Protein 6B4P (pdb70)

Secondary structure (DSSP, 8-state):
---EE-STTS-SEEEEEE--SSS--PPTT-EEEEEEEEEETTS-EEEEHHHHT--EEEETTSSSS-HHHHHHHHTPPTT-EEEEEE-GGGTTTT--BTTTB-TT--EEEEEEEEEE-/---EE-STTS-SEEEEEE-----PPTT-EEEEEEEEEETTS-EEEEHHHHT--EEEETTSSSS-HHHHHHHHTPPTT-EEEEEE-GGGTTTT--BTTTB-TT--EEEEEEEEEE-

Radius of gyration: 19.37 Å; Cα contacts (8 Å, |Δi|>4): 586; chains: 2; bounding box: 53×36×55 Å

CATH classification: 3.10.50.40

B-factor: mean 24.68, std 10.32, range [10.6, 72.77]

Solvent-accessible surface area: 10970 Å² total; per-residue (Å²): 98,130,90,64,68,43,12,112,73,112,112,0,44,10,70,48,86,74,80,21,96,38,112,92,91,9,85,149,52,7,28,0,22,0,26,3,29,0,24,40,94,97,53,54,120,37,18,5,0,105,101,102,44,126,53,31,84,5,53,3,48,69,45,36,10,18,160,0,2,20,72,0,0,38,35,0,76,61,22,3,63,0,59,0,48,0,10,22,85,24,20,35,24,112,61,9,3,14,41,33,6,69,44,94,16,45,0,13,9,60,0,59,0,62,53,54,212,113,112,81,69,62,44,11,110,67,106,106,0,44,8,70,63,89,71,105,107,105,52,83,0,71,112,48,8,40,0,21,0,29,2,34,0,22,38,93,94,52,53,119,36,20,6,0,93,99,103,62,116,61,33,83,5,44,1,38,143,25,22,7,17,129,0,2,8,76,0,0,70,27,0,18,37,36,7,67,0,75,0,49,0,17,23,89,30,20,35,23,112,61,8,4,13,42,34,6,70,43,96,15,44,0,13,8,52,1,55,0,65,62,74,117

Nearest PDB structures (foldseek):
  6b4p-assembly1_A  TM=1.009E+00  e=3.214E-24  Naegleria fowleri
  6b4p-assembly3_B  TM=1.006E+00  e=1.260E-22  Naegleria fowleri
  4w9p-assembly2_E  TM=9.654E-01  e=5.352E-15  Homo sapiens
  4r0x-assembly1_A  TM=9.594E-01  e=5.352E-15  Homo sapiens
  3o5f-assembly1_A  TM=9.565E-01  e=5.981E-15  Homo sapiens

Structure (mmCIF, N/CA/C/O backbone):
data_6B4P
#
_entry.id   6B4P
#
_cell.length_a   37.250
_cell.length_b   61.150
_cell.length_c   45.760
_cell.angle_alpha   90.000
_cell.angle_beta   90.280
_cell.angle_gamma   90.000
#
_symmetry.space_group_name_H-M   'P 1 21 1'
#
loop_
_entity.id
_entity.type
_entity.pdbx_description
1 polymer 'Peptidylprolyl Isomerase'
2 water water
#
loop_
_atom_site.group_PDB
_atom_site.id
_atom_site.type_symbol
_atom_site.label_atom_id
_atom_site.label_alt_id
_atom_site.label_comp_id
_atom_site.label_asym_id
_atom_site.label_entity_id
_atom_site.label_seq_id
_atom_site.pdbx_PDB_ins_code
_atom_site.Cartn_x
_atom_site.Cartn_y
_atom_site.Cartn_z
_atom_site.occupancy
_atom_site.B_iso_or_equiv
_atom_site.auth_seq_id
_atom_site.auth_comp_id
_atom_site.auth_asym_id
_atom_site.auth_atom_id
_atom_site.pdbx_PDB_model_num
ATOM 1 N N . THR A 1 11 ? -1.266 -3.114 4.592 1.00 52.43 3 THR A N 1
ATOM 2 C CA . THR A 1 11 ? -1.984 -1.971 5.144 1.00 49.27 3 THR A CA 1
ATOM 3 C C . THR A 1 11 ? -2.345 -0.960 4.054 1.00 49.14 3 THR A C 1
ATOM 4 O O . THR A 1 11 ? -1.947 -1.116 2.900 1.00 57.22 3 THR A O 1
ATOM 8 N N . ASP A 1 12 ? -3.120 0.061 4.418 1.00 35.20 4 ASP A N 1
ATOM 9 C CA . ASP A 1 12 ? -3.208 1.248 3.581 1.00 35.31 4 ASP A CA 1
ATOM 10 C C . ASP A 1 12 ? -1.922 2.066 3.695 1.00 29.22 4 ASP A C 1
ATOM 11 O O . ASP A 1 12 ? -1.064 1.809 4.545 1.00 29.94 4 ASP A O 1
ATOM 16 N N . TRP A 1 13 ? -1.796 3.075 2.832 1.00 26.02 5 TRP A N 1
ATOM 17 C CA . TRP A 1 13 ? -0.608 3.924 2.849 1.00 23.47 5 TRP A CA 1
ATOM 18 C C . TRP A 1 13 ? -0.488 4.676 4.172 1.00 28.35 5 TRP A C 1
ATOM 19 O O . TRP A 1 13 ? -1.466 5.237 4.678 1.00 31.00 5 TRP A O 1
ATOM 30 N N . ILE A 1 14 ? 0.714 4.666 4.732 1.00 24.32 6 ILE A N 1
ATOM 31 C CA . ILE A 1 14 ? 1.077 5.356 5.967 1.00 25.85 6 ILE A CA 1
ATOM 32 C C . ILE A 1 14 ? 2.026 6.489 5.592 1.00 25.48 6 ILE A C 1
ATOM 33 O O . ILE A 1 14 ? 3.117 6.220 5.079 1.00 22.84 6 ILE A O 1
ATOM 38 N N . PRO A 1 15 ? 1.667 7.752 5.820 1.00 26.72 7 PRO A N 1
ATOM 39 C CA . PRO A 1 15 ? 2.583 8.849 5.484 1.00 26.20 7 PRO A CA 1
ATOM 40 C C . PRO A 1 15 ? 3.786 8.886 6.415 1.00 27.26 7 PRO A C 1
ATOM 41 O O . PRO A 1 15 ? 3.671 8.650 7.621 1.00 29.72 7 PRO A O 1
ATOM 45 N N . ILE A 1 16 ? 4.947 9.193 5.841 1.00 24.84 8 ILE A N 1
ATOM 46 C CA . ILE A 1 16 ? 6.202 9.311 6.580 1.00 25.12 8 ILE A CA 1
ATOM 47 C C . ILE A 1 16 ? 6.666 10.759 6.647 1.00 24.95 8 ILE A C 1
ATOM 48 O O . ILE A 1 16 ? 7.013 11.264 7.716 1.00 28.96 8 ILE A O 1
ATOM 53 N N . SER A 1 17 ? 6.671 11.443 5.511 1.00 24.64 9 SER A N 1
ATOM 54 C CA . SER A 1 17 ? 7.087 12.834 5.444 1.00 27.21 9 SER A CA 1
ATOM 55 C C . SER A 1 17 ? 5.931 13.768 5.775 1.00 30.20 9 SER A C 1
ATOM 56 O O . SER A 1 17 ? 4.756 13.397 5.707 1.00 29.66 9 SER A O 1
ATOM 59 N N . GLN A 1 18 ? 6.285 15.011 6.113 1.00 35.90 10 GLN A N 1
ATOM 60 C CA . GLN A 1 18 ? 5.277 15.989 6.507 1.00 36.94 10 GLN A CA 1
ATOM 61 C C . GLN A 1 18 ? 4.285 16.254 5.381 1.00 38.90 10 GLN A C 1
ATOM 62 O O . GLN A 1 18 ? 3.081 16.396 5.627 1.00 37.41 10 GLN A O 1
ATOM 64 N N . ASP A 1 19 ? 4.762 16.315 4.138 1.00 33.74 11 ASP A N 1
ATOM 65 C CA . ASP A 1 19 ? 3.858 16.533 3.013 1.00 30.86 11 ASP A CA 1
ATOM 66 C C . ASP A 1 19 ? 3.098 15.274 2.616 1.00 32.21 11 ASP A C 1
ATOM 67 O O . ASP A 1 19 ? 2.317 15.320 1.660 1.00 32.28 11 ASP A O 1
ATOM 72 N N . GLN A 1 20 ? 3.330 14.160 3.313 1.00 28.27 12 GLN A N 1
ATOM 73 C CA . GLN A 1 20 ? 2.647 12.879 3.152 1.00 29.04 12 GLN A CA 1
ATOM 74 C C . GLN A 1 20 ? 2.959 12.188 1.830 1.00 30.38 12 GLN A C 1
ATOM 75 O O . GLN A 1 20 ? 2.375 11.135 1.540 1.00 31.95 12 GLN A O 1
ATOM 81 N N . ARG A 1 21 ? 3.886 12.724 1.036 1.00 22.64 13 ARG A N 1
ATOM 82 C CA A ARG A 1 21 ? 4.159 12.141 -0.273 0.68 18.42 13 ARG A CA 1
ATOM 83 C CA B ARG A 1 21 ? 4.166 12.147 -0.276 0.32 19.35 13 ARG A CA 1
ATOM 84 C C . ARG A 1 21 ? 5.136 10.973 -0.200 1.00 20.02 13 ARG A C 1
ATOM 85 O O . ARG A 1 21 ? 5.106 10.099 -1.071 1.00 19.92 13 ARG A O 1
ATOM 100 N N . LEU A 1 22 ? 6.003 10.939 0.810 1.00 16.97 14 LEU A N 1
ATOM 101 C CA . LEU A 1 22 ? 6.800 9.758 1.121 1.00 14.86 14 LEU A CA 1
ATOM 102 C C . LEU A 1 22 ? 5.955 8.895 2.048 1.00 16.87 14 LEU A C 1
ATOM 103 O O . LEU A 1 22 ? 5.527 9.363 3.108 1.00 18.46 14 LEU A O 1
ATOM 108 N N . LYS A 1 23 ? 5.690 7.653 1.652 1.00 17.08 15 LYS A N 1
ATOM 109 C CA . LYS A 1 23 ? 4.701 6.867 2.378 1.00 15.83 15 LYS A CA 1
ATOM 110 C C . LYS A 1 23 ? 5.023 5.390 2.242 1.00 15.60 15 LYS A C 1
ATOM 111 O O . LYS A 1 23 ? 5.758 4.984 1.338 1.00 14.86 15 LYS A O 1
ATOM 117 N N . LYS A 1 24 ? 4.457 4.582 3.140 1.00 14.59 16 LYS A N 1
ATOM 118 C CA . LYS A 1 24 ? 4.713 3.149 3.121 1.00 14.31 16 LYS A CA 1
ATOM 119 C C . LYS A 1 24 ? 3.460 2.353 3.463 1.00 19.03 16 LYS A C 1
ATOM 120 O O . LYS A 1 24 ? 2.510 2.855 4.072 1.00 20.90 16 LYS A O 1
ATOM 126 N N . LYS A 1 25 ? 3.476 1.092 3.037 1.00 16.33 17 LYS A N 1
ATOM 127 C CA . LYS A 1 25 ? 2.533 0.067 3.473 1.00 17.80 17 LYS A CA 1
ATOM 128 C C . LYS A 1 25 ? 3.335 -1.014 4.179 1.00 19.27 17 LYS A C 1
ATOM 129 O O . LYS A 1 25 ? 4.362 -1.457 3.654 1.00 21.00 17 LYS A O 1
ATOM 135 N N . ILE A 1 26 ? 2.881 -1.438 5.359 1.00 18.91 18 ILE A N 1
ATOM 136 C CA . I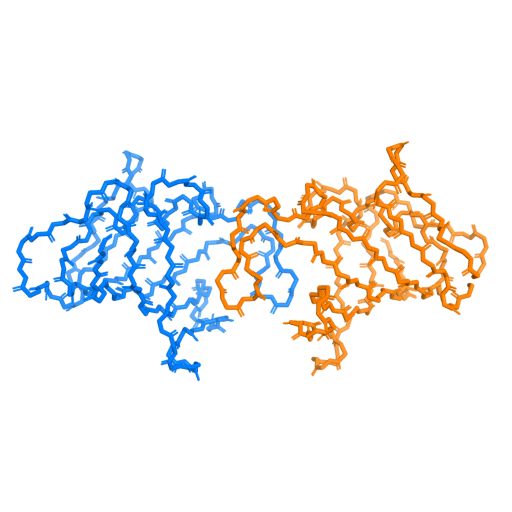LE A 1 26 ? 3.585 -2.486 6.087 1.00 18.27 18 ILE A CA 1
ATOM 137 C C . ILE A 1 26 ? 3.159 -3.830 5.512 1.00 24.78 18 ILE A C 1
ATOM 138 O O . ILE A 1 26 ? 1.964 -4.129 5.418 1.00 26.62 18 ILE A O 1
ATOM 143 N N . ILE A 1 27 ? 4.134 -4.615 5.069 1.00 19.19 19 ILE A N 1
ATOM 144 C CA . ILE A 1 27 ? 3.875 -5.951 4.547 1.00 22.97 19 ILE A CA 1
ATOM 145 C C . ILE A 1 27 ? 3.923 -6.983 5.659 1.00 22.00 19 ILE A C 1
ATOM 146 O O . ILE A 1 27 ? 3.004 -7.788 5.829 1.00 25.46 19 ILE A O 1
ATOM 151 N N . THR A 1 28 ? 5.003 -6.962 6.435 1.00 21.10 20 THR A N 1
ATOM 152 C CA . THR A 1 28 ? 5.202 -7.868 7.556 1.00 22.12 20 THR A CA 1
ATOM 153 C C . THR A 1 28 ? 5.580 -7.031 8.762 1.00 22.25 20 THR A C 1
ATOM 154 O O . THR A 1 28 ? 6.565 -6.285 8.711 1.00 19.52 20 THR A O 1
ATOM 158 N N . ALA A 1 29 ? 4.803 -7.144 9.835 1.00 21.19 21 ALA A N 1
ATOM 159 C CA . ALA A 1 29 ? 5.134 -6.403 11.041 1.00 20.87 21 ALA A CA 1
ATOM 160 C C . ALA A 1 29 ? 6.460 -6.886 11.616 1.00 23.07 21 ALA A C 1
ATOM 161 O O . ALA A 1 29 ? 6.850 -8.046 11.463 1.00 19.41 21 ALA A O 1
ATOM 163 N N . GLY A 1 30 ? 7.153 -5.981 12.293 1.00 18.19 22 GLY A N 1
ATOM 164 C CA . GLY A 1 30 ? 8.455 -6.295 12.842 1.00 18.39 22 GLY A CA 1
ATOM 165 C C . GLY A 1 30 ? 8.421 -7.351 13.935 1.00 17.17 22 GLY A C 1
ATOM 166 O O . GLY A 1 30 ? 7.382 -7.694 14.501 1.00 18.50 22 GLY A O 1
ATOM 167 N N . SER A 1 31 ? 9.615 -7.867 14.244 1.00 15.09 23 SER A N 1
ATOM 168 C CA . SER A 1 31 ? 9.762 -8.838 15.323 1.00 15.09 23 SER A CA 1
ATOM 169 C C . SER A 1 31 ? 9.635 -8.201 16.704 1.00 16.14 23 SER A C 1
ATOM 170 O O . SER A 1 31 ? 9.369 -8.906 17.684 1.00 17.67 23 SER A O 1
ATOM 173 N N . SER A 1 32 ? 9.819 -6.884 16.797 1.00 18.65 24 SER A N 1
ATOM 174 C CA . SER A 1 32 ? 9.649 -6.145 18.036 1.00 19.21 24 SER A CA 1
ATOM 175 C C . SER A 1 32 ? 9.194 -4.735 17.679 1.00 20.87 24 SER A C 1
ATOM 176 O O . SER A 1 32 ? 9.014 -4.403 16.504 1.00 20.41 24 SER A O 1
ATOM 179 N N . ASP A 1 33 ? 9.003 -3.906 18.703 1.00 20.16 25 ASP A N 1
ATOM 180 C CA . ASP A 1 33 ? 8.668 -2.498 18.511 1.00 20.85 25 ASP A CA 1
ATOM 181 C C . ASP A 1 33 ? 9.893 -1.593 18.470 1.00 22.58 25 ASP A C 1
ATOM 182 O O . ASP A 1 33 ? 9.743 -0.366 18.411 1.00 24.89 25 ASP A O 1
ATOM 187 N N . GLU A 1 34 ? 11.093 -2.166 18.501 1.00 20.31 26 GLU A N 1
ATOM 188 C CA . GLU A 1 34 ? 12.311 -1.365 18.502 1.00 20.78 26 GLU A CA 1
ATOM 189 C C . GLU A 1 34 ? 12.521 -0.706 17.147 1.00 22.21 26 GLU A C 1
ATOM 190 O O . GLU A 1 34 ? 12.366 -1.342 16.104 1.00 20.17 26 GLU A O 1
ATOM 196 N N . GLN A 1 35 ? 12.898 0.572 17.165 1.00 24.25 27 GLN A N 1
ATOM 197 C CA . GLN A 1 35 ? 13.276 1.270 15.946 1.00 22.48 27 GLN A CA 1
ATOM 198 C C . GLN A 1 35 ? 14.729 1.730 16.046 1.00 23.92 27 GLN A C 1
ATOM 199 O O . GLN A 1 35 ? 15.227 1.974 17.150 1.00 22.56 27 GLN A O 1
ATOM 205 N N . PRO A 1 36 ? 15.440 1.829 14.924 1.00 19.40 28 PRO A N 1
ATOM 206 C CA . PRO A 1 36 ? 16.886 2.104 14.979 1.00 21.44 28 PRO A CA 1
ATOM 207 C C . PRO A 1 36 ? 17.153 3.572 15.248 1.00 19.58 28 PRO A C 1
ATOM 208 O O . PRO A 1 36 ? 16.532 4.450 14.631 1.00 21.16 28 PRO A O 1
ATOM 212 N N . PRO A 1 37 ? 18.054 3.885 16.172 1.00 20.54 29 PRO A N 1
ATOM 213 C CA . PRO A 1 37 ? 18.422 5.282 16.401 1.00 20.13 29 PRO A CA 1
ATOM 214 C C . PRO A 1 37 ? 19.359 5.793 15.317 1.00 19.01 29 PRO A C 1
ATOM 215 O O . PRO A 1 37 ? 19.969 5.026 14.572 1.00 19.84 29 PRO A O 1
ATOM 219 N N . ILE A 1 38 ? 19.459 7.123 15.221 1.00 21.34 30 ILE A N 1
ATOM 220 C CA A ILE A 1 38 ? 20.406 7.693 14.275 0.62 21.73 30 ILE A CA 1
ATOM 221 C CA B ILE A 1 38 ? 20.411 7.717 14.293 0.38 21.72 30 ILE A CA 1
ATOM 222 C C . ILE A 1 38 ? 21.808 7.225 14.640 1.00 19.41 30 ILE A C 1
ATOM 223 O O . ILE A 1 38 ? 22.149 7.054 15.817 1.00 25.66 30 ILE A O 1
ATOM 232 N N . GLY A 1 39 ? 22.619 6.970 13.612 1.00 20.30 31 GLY A N 1
ATOM 233 C CA . GLY A 1 39 ? 23.952 6.456 13.805 1.00 23.27 31 GLY A CA 1
ATOM 234 C C . GLY A 1 39 ? 24.036 4.951 13.778 1.00 24.07 31 GLY A C 1
ATOM 235 O O . GLY A 1 39 ? 25.147 4.407 13.795 1.00 25.66 31 GLY A O 1
ATOM 236 N N . SER A 1 40 ? 22.900 4.258 13.752 1.00 19.51 32 SER A N 1
ATOM 237 C CA A SER A 1 40 ? 22.946 2.810 13.668 0.27 20.01 32 SER A CA 1
ATOM 238 C CA B SER A 1 40 ? 22.894 2.805 13.647 0.73 18.65 32 SER A CA 1
ATOM 239 C C . SER A 1 40 ? 23.406 2.380 12.282 1.00 22.21 32 SER A C 1
ATOM 240 O O . SER A 1 40 ? 23.069 2.998 11.270 1.00 22.11 32 SER A O 1
ATOM 245 N N . LYS A 1 41 ? 24.206 1.322 12.251 1.00 21.26 33 LYS A N 1
ATOM 246 C CA . LYS A 1 41 ? 24.605 0.687 11.001 1.00 20.88 33 LYS A CA 1
ATOM 247 C C . LYS A 1 41 ? 23.533 -0.356 10.725 1.00 17.96 33 LYS A C 1
ATOM 248 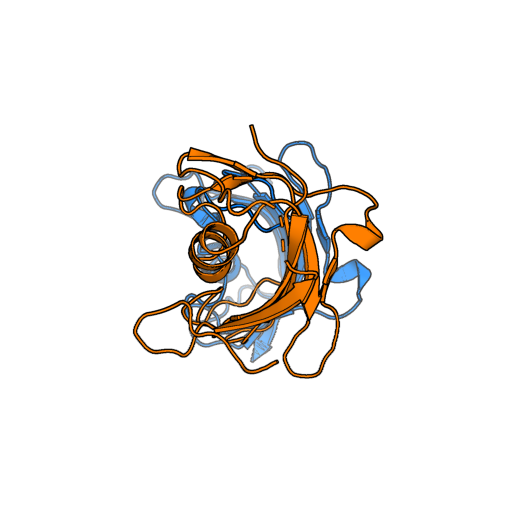O O . LYS A 1 41 ? 23.542 -1.435 11.324 1.00 17.95 33 LYS A O 1
ATOM 250 N N . VAL A 1 42 ? 22.580 -0.017 9.847 1.00 17.53 34 VAL A N 1
ATOM 251 C CA . VAL A 1 42 ? 21.423 -0.862 9.578 1.00 17.45 34 VAL A CA 1
ATOM 252 C C . VAL A 1 42 ? 21.744 -1.786 8.416 1.00 18.68 34 VAL A C 1
ATOM 253 O O . VAL A 1 42 ? 22.477 -1.428 7.488 1.00 22.42 34 VAL A O 1
ATOM 257 N N . SER A 1 43 ? 21.176 -2.983 8.464 1.00 15.44 35 SER A N 1
ATOM 258 C CA . SER A 1 43 ? 21.266 -3.947 7.377 1.00 15.69 35 SER A CA 1
ATOM 259 C C . SER A 1 43 ? 19.872 -4.135 6.800 1.00 15.58 35 SER A C 1
ATOM 260 O O . SER A 1 43 ? 18.933 -4.447 7.544 1.00 16.26 35 SER A O 1
ATOM 263 N N . VAL A 1 44 ? 19.736 -3.945 5.482 1.00 14.96 36 VAL A N 1
ATOM 264 C CA . VAL A 1 44 ? 18.441 -4.059 4.822 1.00 13.04 36 VAL A CA 1
ATOM 265 C C . VAL A 1 44 ? 18.557 -4.947 3.597 1.00 14.02 36 VAL A C 1
ATOM 266 O O . VAL A 1 44 ? 19.601 -5.014 2.939 1.00 16.60 36 VAL A O 1
ATOM 270 N N . HIS A 1 45 ? 17.461 -5.640 3.298 1.00 15.61 37 HIS A N 1
ATOM 271 C CA . HIS A 1 45 ? 17.253 -6.227 1.987 1.00 16.67 37 HIS A CA 1
ATOM 272 C C . HIS A 1 45 ? 16.206 -5.390 1.278 1.00 15.64 37 HIS A C 1
ATOM 273 O O . HIS A 1 45 ? 15.225 -4.961 1.896 1.00 16.51 37 HIS A O 1
ATOM 280 N N . TYR A 1 46 ? 16.410 -5.149 -0.017 1.00 12.74 38 TYR A N 1
ATOM 281 C CA . TYR A 1 46 ? 15.479 -4.277 -0.715 1.00 13.02 38 TYR A CA 1
ATOM 282 C C . TYR A 1 46 ? 15.291 -4.736 -2.151 1.00 13.45 38 TYR A C 1
ATOM 283 O O . TYR A 1 46 ? 16.143 -5.408 -2.733 1.00 14.19 38 TYR A O 1
ATOM 292 N N . THR A 1 47 ? 14.159 -4.328 -2.724 1.00 15.37 39 THR A N 1
ATOM 293 C CA . THR A 1 47 ? 13.893 -4.447 -4.155 1.00 15.04 39 THR A CA 1
ATOM 294 C C . THR A 1 47 ? 13.356 -3.110 -4.645 1.00 13.50 39 THR A C 1
ATOM 295 O O . THR A 1 47 ? 12.379 -2.596 -4.094 1.00 16.45 39 THR A O 1
ATOM 299 N N . GLY A 1 48 ? 14.007 -2.537 -5.653 1.00 13.96 40 GLY A N 1
ATOM 300 C CA . GLY A 1 48 ? 13.606 -1.259 -6.218 1.00 14.64 40 GLY A CA 1
ATOM 301 C C . GLY A 1 48 ? 12.968 -1.446 -7.582 1.00 15.20 40 GLY A C 1
ATOM 302 O O . GLY A 1 48 ? 13.500 -2.163 -8.436 1.00 15.92 40 GLY A O 1
ATOM 303 N N . THR A 1 49 ? 11.836 -0.765 -7.781 1.00 14.42 41 THR A N 1
ATOM 304 C CA . THR A 1 49 ? 11.112 -0.765 -9.047 1.00 11.98 41 THR A CA 1
ATOM 305 C C . THR A 1 49 ? 10.720 0.655 -9.419 1.00 15.73 41 THR A C 1
ATOM 306 O O . THR A 1 49 ? 10.570 1.520 -8.558 1.00 15.69 41 THR A O 1
ATOM 310 N N . LEU A 1 50 ? 10.553 0.891 -10.715 1.00 15.25 42 LEU A N 1
ATOM 311 C CA . LEU A 1 50 ? 9.940 2.128 -11.167 1.00 15.79 42 LEU A CA 1
ATOM 312 C C . LEU A 1 50 ? 8.425 2.042 -10.966 1.00 16.77 42 LEU A C 1
ATOM 313 O O . LEU A 1 50 ? 7.887 0.993 -10.602 1.00 17.19 42 LEU A O 1
ATOM 318 N N . THR A 1 51 ? 7.720 3.159 -11.190 1.00 16.46 43 THR A N 1
ATOM 319 C CA . THR A 1 51 ? 6.270 3.128 -10.982 1.00 15.96 43 THR A CA 1
ATOM 320 C C . THR A 1 51 ? 5.539 2.319 -12.045 1.00 18.65 43 THR A C 1
ATOM 321 O O . THR A 1 51 ? 4.321 2.121 -11.931 1.00 20.22 43 THR A O 1
ATOM 325 N N . SER A 1 52 ? 6.249 1.853 -13.066 1.00 18.33 44 SER A N 1
ATOM 326 C CA . SER A 1 52 ? 5.726 0.856 -13.987 1.00 22.60 44 SER A CA 1
ATOM 327 C C . SER A 1 52 ? 5.721 -0.543 -13.393 1.00 21.36 44 SER A C 1
ATOM 328 O O . SER A 1 52 ? 5.119 -1.447 -13.986 1.00 31.44 44 SER A O 1
ATOM 331 N N . GLY A 1 53 ? 6.389 -0.742 -12.255 1.00 20.77 45 GLY A N 1
ATOM 332 C CA . GLY A 1 53 ? 6.645 -2.065 -11.735 1.00 25.09 45 GLY A CA 1
ATOM 333 C C . GLY A 1 53 ? 7.917 -2.706 -12.249 1.00 25.33 45 GLY A C 1
ATOM 334 O O . GLY A 1 53 ? 8.249 -3.816 -11.816 1.00 27.98 45 GLY A O 1
ATOM 335 N N . LYS A 1 54 ? 8.645 -2.036 -13.141 1.00 23.61 46 LYS A N 1
ATOM 336 C CA . LYS A 1 54 ? 9.886 -2.582 -13.678 1.00 26.47 46 LYS A CA 1
ATOM 337 C C . LYS A 1 54 ? 10.970 -2.554 -12.612 1.00 21.05 46 LYS A C 1
ATOM 338 O O . LYS A 1 54 ? 11.345 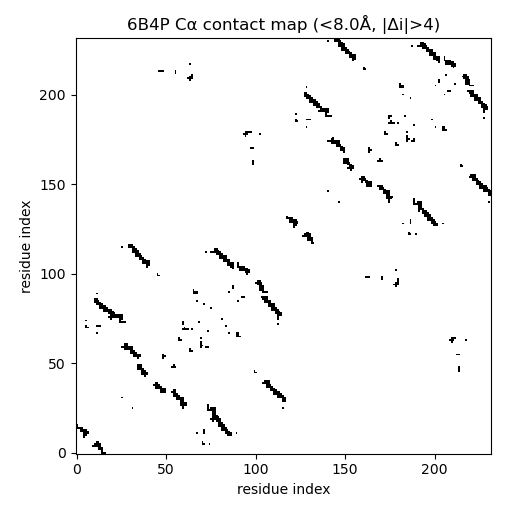-1.482 -12.123 1.00 20.35 46 LYS A O 1
ATOM 340 N N . LYS A 1 55 ? 11.498 -3.726 -12.281 1.00 21.79 47 LYS A N 1
ATOM 341 C CA . LYS A 1 55 ? 12.563 -3.813 -11.289 1.00 17.33 47 LYS A CA 1
ATOM 342 C C . LYS A 1 55 ? 13.861 -3.258 -11.854 1.00 21.46 47 LYS A C 1
ATOM 343 O O . LYS A 1 55 ? 14.252 -3.594 -12.976 1.00 28.29 47 LYS A O 1
ATOM 349 N N . PHE A 1 56 ? 14.540 -2.408 -11.076 1.00 16.81 48 PHE A N 1
ATOM 350 C CA . PHE A 1 56 ? 15.859 -1.955 -11.484 1.00 19.26 48 PHE A CA 1
ATOM 351 C C . PHE A 1 56 ? 16.990 -2.472 -10.608 1.00 18.98 48 PHE A C 1
ATOM 352 O O . PHE A 1 56 ? 18.137 -2.451 -11.056 1.00 22.29 48 PHE A O 1
ATOM 360 N N . ASP A 1 57 ? 16.704 -2.978 -9.406 1.00 20.59 49 ASP A N 1
ATOM 361 C CA . ASP A 1 57 ? 17.772 -3.381 -8.499 1.00 19.29 49 ASP A CA 1
ATOM 362 C C . ASP A 1 57 ? 17.172 -4.181 -7.354 1.00 19.51 49 ASP A C 1
ATOM 363 O O . ASP A 1 57 ? 16.044 -3.914 -6.933 1.00 19.47 49 ASP A O 1
ATOM 368 N N . SER A 1 58 ? 17.928 -5.166 -6.858 1.00 17.10 50 SER A N 1
ATOM 369 C CA . SER A 1 58 ? 17.517 -5.873 -5.650 1.00 16.70 50 SER A CA 1
ATOM 370 C C . SER A 1 58 ? 18.726 -6.496 -4.977 1.00 19.30 50 SER A C 1
ATOM 371 O O . SER A 1 58 ? 19.533 -7.165 -5.633 1.00 23.17 50 SER A O 1
ATOM 374 N N . SER A 1 59 ? 18.835 -6.294 -3.668 1.00 15.58 51 SER A N 1
ATOM 375 C CA . SER A 1 59 ? 19.880 -6.965 -2.907 1.00 15.69 51 SER A CA 1
ATOM 376 C C . SER A 1 59 ? 19.619 -8.453 -2.798 1.00 21.62 51 SER A C 1
ATOM 377 O O . SER A 1 59 ? 20.553 -9.211 -2.530 1.00 21.72 51 SER A O 1
ATOM 380 N N . LEU A 1 60 ? 18.368 -8.879 -2.976 1.00 20.95 52 LEU A N 1
ATOM 381 C CA . LEU A 1 60 ? 18.069 -10.306 -2.928 1.00 27.77 52 LEU A CA 1
ATOM 382 C C . LEU A 1 60 ? 18.648 -11.039 -4.128 1.00 30.35 52 LEU A C 1
ATOM 383 O O . LEU A 1 60 ? 18.971 -12.227 -4.026 1.00 34.97 52 LEU A O 1
ATOM 388 N N . ASP A 1 61 ? 18.789 -10.358 -5.268 1.00 27.53 53 ASP A N 1
ATOM 389 C CA . ASP A 1 61 ? 19.439 -10.990 -6.411 1.00 29.14 53 ASP A CA 1
ATOM 390 C C . ASP A 1 61 ? 20.893 -11.310 -6.107 1.00 34.08 53 ASP A C 1
ATOM 391 O O . ASP A 1 61 ? 21.431 -12.301 -6.611 1.00 34.97 53 ASP A O 1
ATOM 396 N N . ARG A 1 62 ? 21.539 -10.478 -5.292 1.00 40.35 54 ARG A N 1
ATOM 397 C CA . ARG A 1 62 ? 22.922 -10.678 -4.886 1.00 41.25 54 ARG A CA 1
ATOM 398 C C . ARG A 1 62 ? 23.050 -11.502 -3.614 1.00 34.55 54 ARG A C 1
ATOM 399 O O . ARG A 1 62 ? 24.130 -12.040 -3.344 1.00 46.72 54 ARG A O 1
ATOM 407 N N . GLY A 1 63 ? 21.984 -11.605 -2.829 1.00 36.71 55 GLY A N 1
ATOM 408 C CA . GLY A 1 63 ? 22.010 -12.353 -1.595 1.00 41.61 55 GLY A CA 1
ATOM 409 C C . GLY A 1 63 ? 22.741 -11.687 -0.458 1.00 41.57 55 GLY A C 1
ATOM 410 O O . GLY A 1 63 ? 22.879 -12.298 0.610 1.00 51.83 55 GLY A O 1
ATOM 411 N N . GLN A 1 64 ? 23.216 -10.462 -0.644 1.00 30.39 56 GLN A N 1
ATOM 412 C CA . GLN A 1 64 ? 23.929 -9.759 0.408 1.00 33.69 56 GLN A CA 1
ATOM 413 C C . GLN A 1 64 ? 23.128 -8.541 0.827 1.00 31.00 56 GLN A C 1
ATOM 414 O O . GLN A 1 64 ? 22.808 -7.696 -0.025 1.00 28.61 56 GLN A O 1
ATOM 420 N N . PRO A 1 65 ? 22.773 -8.413 2.102 1.00 30.27 57 PRO A N 1
ATOM 421 C CA . PRO A 1 65 ? 22.087 -7.197 2.547 1.00 26.73 57 PRO A CA 1
ATOM 422 C C . PRO A 1 65 ? 22.949 -5.968 2.318 1.00 24.82 57 PRO A C 1
ATOM 423 O O . PRO A 1 65 ? 24.180 -6.040 2.269 1.00 26.24 57 PRO A O 1
ATOM 427 N N . PHE A 1 66 ? 22.281 -4.832 2.171 1.00 20.71 58 PHE A N 1
ATOM 428 C CA . PHE A 1 66 ? 22.950 -3.550 2.044 1.00 17.85 58 PHE A CA 1
ATOM 429 C C . PHE A 1 66 ? 23.039 -2.883 3.412 1.00 19.80 58 PHE A C 1
ATOM 430 O O . PHE A 1 66 ? 22.076 -2.882 4.182 1.00 18.99 58 PHE A O 1
ATOM 438 N N . VAL A 1 67 ? 24.209 -2.325 3.720 1.00 17.59 59 VAL A N 1
ATOM 439 C CA . VAL A 1 67 ? 24.480 -1.734 5.023 1.00 17.89 59 VAL A CA 1
ATOM 440 C C . VAL A 1 67 ? 24.754 -0.251 4.838 1.00 22.13 59 VAL A C 1
ATOM 441 O O . VAL A 1 67 ? 25.516 0.141 3.946 1.00 23.14 59 VAL A O 1
ATOM 445 N N . PHE A 1 68 ? 24.132 0.571 5.675 1.00 19.34 60 PHE A N 1
ATOM 446 C CA . PHE A 1 68 ? 24.451 1.987 5.673 1.00 19.57 60 PHE A CA 1
ATOM 447 C C . PHE A 1 68 ? 24.238 2.533 7.076 1.00 19.22 60 PHE A C 1
ATOM 448 O O . PHE A 1 68 ? 23.613 1.891 7.925 1.00 18.82 60 PHE A O 1
ATOM 456 N N . THR A 1 69 ? 24.792 3.719 7.319 1.00 20.20 61 THR A N 1
ATOM 457 C CA . THR A 1 69 ? 24.669 4.371 8.616 1.00 21.41 61 THR A CA 1
ATOM 458 C C . THR A 1 69 ? 23.470 5.308 8.583 1.00 21.16 61 THR A C 1
ATOM 459 O O . THR A 1 69 ? 23.423 6.243 7.775 1.00 23.31 61 THR A O 1
ATOM 463 N N . LEU A 1 70 ? 22.510 5.054 9.461 1.00 20.46 62 LEU A N 1
ATOM 464 C CA . LEU A 1 70 ? 21.231 5.743 9.398 1.00 16.98 62 LEU A CA 1
ATOM 465 C C . LEU A 1 70 ? 21.380 7.203 9.804 1.00 22.02 62 LEU A C 1
ATOM 466 O O . LEU A 1 70 ? 22.016 7.517 10.813 1.00 25.84 62 LEU A O 1
ATOM 471 N N . GLY A 1 71 ? 20.786 8.099 9.010 1.00 22.30 63 GLY A N 1
ATOM 472 C CA . GLY A 1 71 ? 20.770 9.513 9.334 1.00 27.03 63 GLY A CA 1
ATOM 473 C C . GLY A 1 71 ? 21.997 10.284 8.912 1.00 36.69 63 GLY A C 1
ATOM 474 O O . GLY A 1 71 ? 22.090 11.483 9.212 1.00 44.04 63 GLY A O 1
ATOM 475 N N . LYS A 1 72 ? 22.944 9.645 8.232 1.00 29.37 64 LYS A N 1
ATOM 476 C CA . LYS A 1 72 ? 24.143 10.327 7.767 1.00 28.06 64 LYS A CA 1
ATOM 477 C C . LYS A 1 72 ? 23.936 11.035 6.434 1.00 28.54 64 LYS A C 1
ATOM 478 O O . LYS A 1 72 ? 24.803 11.814 6.019 1.00 30.12 64 LYS A O 1
ATOM 480 N N . GLY A 1 73 ? 22.807 10.800 5.769 1.00 30.43 65 GLY A N 1
ATOM 481 C CA . GLY A 1 73 ? 22.607 11.343 4.443 1.00 27.20 65 GLY A CA 1
ATOM 482 C C . GLY A 1 73 ? 23.444 10.680 3.375 1.00 25.26 65 GLY A C 1
ATOM 483 O O . GLY A 1 73 ? 23.716 11.303 2.344 1.00 30.16 65 GLY A O 1
ATOM 484 N N . GLU A 1 74 ? 23.873 9.432 3.594 1.00 25.07 66 GLU A N 1
ATOM 485 C CA . GLU A 1 74 ? 24.675 8.717 2.611 1.00 22.34 66 GLU A CA 1
ATOM 486 C C . GLU A 1 74 ? 23.833 7.825 1.717 1.00 19.11 66 GLU A C 1
ATOM 487 O O . GLU A 1 74 ? 24.380 7.144 0.847 1.00 23.29 66 GLU A O 1
ATOM 493 N N . VAL A 1 75 ? 22.521 7.823 1.917 1.00 17.29 67 VAL A N 1
ATOM 494 C CA . VAL A 1 75 ? 21.555 7.199 1.034 1.00 15.68 67 VAL A CA 1
ATOM 495 C C . VAL A 1 75 ? 20.504 8.248 0.705 1.00 14.48 67 VAL A C 1
ATOM 496 O O . VAL A 1 75 ? 20.513 9.350 1.253 1.00 18.05 67 VAL A O 1
ATOM 500 N N . ILE A 1 76 ? 19.572 7.888 -0.178 1.00 15.36 68 ILE A N 1
ATOM 501 C CA . ILE A 1 76 ? 18.530 8.842 -0.535 1.00 16.14 68 ILE A CA 1
ATOM 502 C C . ILE A 1 76 ? 17.693 9.185 0.692 1.00 12.75 68 ILE A C 1
ATOM 503 O O . ILE A 1 76 ? 17.543 8.380 1.624 1.00 13.30 68 ILE A O 1
ATOM 508 N N . ARG A 1 77 ? 17.144 10.407 0.687 1.00 16.33 69 ARG A N 1
ATOM 509 C CA A ARG A 1 77 ? 16.412 10.899 1.852 0.47 13.95 69 ARG A CA 1
ATOM 510 C CA B ARG A 1 77 ? 16.412 10.899 1.852 0.53 13.67 69 ARG A CA 1
ATOM 511 C C . ARG A 1 77 ? 15.246 9.986 2.209 1.00 15.91 69 ARG A C 1
ATOM 512 O O . ARG A 1 77 ? 14.950 9.774 3.394 1.00 15.24 69 ARG A O 1
ATOM 527 N N . GLY A 1 78 ? 14.564 9.440 1.200 1.00 13.31 70 GLY A N 1
ATOM 528 C CA . GLY A 1 78 ? 13.453 8.546 1.479 1.00 13.96 70 GLY A CA 1
ATOM 529 C C . GLY A 1 78 ? 13.865 7.294 2.227 1.00 11.50 70 GLY A C 1
ATOM 530 O O . GLY A 1 78 ? 13.065 6.728 2.978 1.00 13.27 70 GLY A O 1
ATOM 531 N N . TRP A 1 79 ? 15.108 6.840 2.037 1.00 12.26 71 TRP A N 1
ATOM 532 C CA . TRP A 1 79 ? 15.598 5.713 2.822 1.00 10.73 71 TRP A CA 1
ATOM 533 C C . TRP A 1 79 ? 15.964 6.122 4.248 1.00 13.68 71 TRP A C 1
ATOM 534 O O . TRP A 1 79 ? 15.650 5.393 5.196 1.00 15.00 71 TRP A O 1
ATOM 545 N N . ASP A 1 80 ? 16.640 7.262 4.431 1.00 14.24 72 ASP A N 1
ATOM 546 C CA . ASP A 1 80 ? 16.927 7.710 5.792 1.00 15.87 72 ASP A CA 1
ATOM 547 C C . ASP A 1 80 ? 15.629 7.899 6.573 1.00 16.12 72 ASP A C 1
ATOM 548 O O . ASP A 1 80 ? 15.491 7.418 7.702 1.00 17.88 72 ASP A O 1
ATOM 553 N N . LEU A 1 81 ? 14.650 8.585 5.978 1.00 14.22 73 LEU A N 1
ATOM 554 C CA . LEU A 1 81 ? 13.387 8.794 6.683 1.00 13.24 73 LEU A CA 1
ATOM 555 C C . LEU A 1 81 ? 12.596 7.502 6.788 1.00 14.33 73 LEU A C 1
ATOM 556 O O . LEU A 1 81 ? 11.979 7.218 7.824 1.00 16.69 73 LEU A O 1
ATOM 561 N N . GLY A 1 82 ? 12.591 6.709 5.720 1.00 13.76 74 GLY A N 1
ATOM 562 C CA . GLY A 1 82 ? 11.755 5.520 5.705 1.00 13.94 74 GLY A CA 1
ATOM 563 C C . GLY A 1 82 ? 12.252 4.449 6.653 1.00 14.04 74 GLY A C 1
ATOM 564 O O . GLY A 1 82 ? 11.468 3.851 7.395 1.00 14.92 74 GLY A O 1
ATOM 565 N N . VAL A 1 83 ? 13.564 4.189 6.643 1.00 13.18 75 VAL A N 1
ATOM 566 C CA . VAL A 1 83 ? 14.097 3.156 7.531 1.00 13.51 75 VAL A CA 1
ATOM 567 C C . VAL A 1 83 ? 14.005 3.592 8.993 1.00 12.30 75 VAL A C 1
ATOM 568 O O . VAL A 1 83 ? 13.733 2.764 9.869 1.00 14.37 75 VAL A O 1
ATOM 572 N N . LYS A 1 84 ? 14.162 4.888 9.276 1.00 14.35 76 LYS A N 1
ATOM 573 C CA . LYS A 1 84 ? 13.964 5.366 10.644 1.00 16.45 76 LYS A CA 1
ATOM 574 C C . LYS A 1 84 ? 12.568 5.022 11.163 1.00 17.22 76 LYS A C 1
ATOM 575 O O . LYS A 1 84 ? 12.398 4.784 12.365 1.00 21.67 76 LYS A O 1
ATOM 577 N N . SER A 1 85 ? 11.563 4.977 10.274 1.00 15.98 77 SER A N 1
ATOM 578 C CA . SER A 1 85 ? 10.186 4.678 10.656 1.00 17.06 77 SER A CA 1
ATOM 579 C C . SER A 1 85 ? 9.939 3.200 10.902 1.00 17.15 77 SER A C 1
ATOM 580 O O . SER A 1 85 ? 8.855 2.844 11.384 1.00 18.93 77 SER A O 1
ATOM 583 N N . MET A 1 86 ? 10.900 2.338 10.590 1.00 15.71 78 MET A N 1
ATOM 584 C CA . MET A 1 86 ? 10.677 0.900 10.603 1.00 13.99 78 MET A CA 1
ATOM 585 C C . MET A 1 86 ? 11.053 0.283 11.940 1.00 16.87 78 MET A C 1
ATOM 586 O O . MET A 1 86 ? 11.974 0.733 12.624 1.00 20.41 78 MET A O 1
ATOM 591 N N . LYS A 1 87 ? 10.322 -0.761 12.303 1.00 16.13 79 LYS A N 1
ATOM 5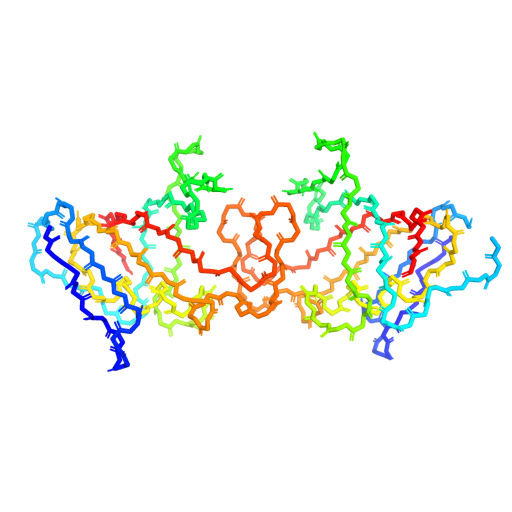92 C CA . LYS A 1 87 ? 10.674 -1.590 13.443 1.00 16.09 79 LYS A CA 1
ATOM 593 C C . LYS A 1 87 ? 11.618 -2.708 13.012 1.00 17.02 79 LYS A C 1
ATOM 594 O O . LYS A 1 87 ? 11.686 -3.083 11.838 1.00 17.03 79 LYS A O 1
ATOM 600 N N . LYS A 1 88 ? 12.358 -3.239 13.985 1.00 16.04 80 LYS A N 1
ATOM 601 C CA . LYS A 1 88 ? 13.256 -4.354 13.709 1.00 16.82 80 LYS A CA 1
ATOM 602 C C . LYS A 1 88 ? 12.491 -5.490 13.041 1.00 18.04 80 LYS A C 1
ATOM 603 O O . LYS A 1 88 ? 11.439 -5.912 13.527 1.00 17.03 80 LYS A O 1
ATOM 609 N N . GLY A 1 89 ? 13.014 -5.976 11.914 1.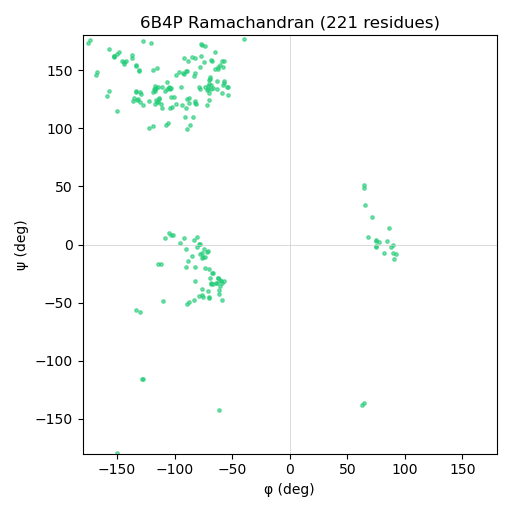00 15.40 81 GLY A N 1
ATOM 610 C CA . GLY A 1 89 ? 12.368 -7.064 11.191 1.00 15.67 81 GLY A CA 1
ATOM 611 C C . GLY A 1 89 ? 11.220 -6.665 10.281 1.00 15.66 81 GLY A C 1
ATOM 612 O O . GLY A 1 89 ? 10.719 -7.519 9.529 1.00 16.64 81 GLY A O 1
ATOM 613 N N . GLU A 1 90 ? 10.787 -5.407 10.311 1.00 13.85 82 GLU A N 1
ATOM 614 C CA . GLU A 1 90 ? 9.673 -4.971 9.478 1.00 15.38 82 GLU A CA 1
ATOM 615 C C . GLU A 1 90 ? 10.018 -5.101 8.002 1.00 16.13 82 GLU A C 1
ATOM 616 O O . GLU A 1 90 ? 11.150 -4.850 7.587 1.00 14.07 82 GLU A O 1
ATOM 622 N N . LYS A 1 91 ? 9.043 -5.534 7.206 1.00 15.95 83 LYS A N 1
ATOM 623 C CA . LYS A 1 91 ? 9.133 -5.438 5.754 1.00 14.58 83 LYS A CA 1
ATOM 624 C C . LYS A 1 91 ? 8.027 -4.499 5.302 1.00 17.13 83 LYS A C 1
ATOM 625 O O . LYS A 1 91 ? 6.859 -4.720 5.631 1.00 16.54 83 LYS A O 1
ATOM 631 N N . SER A 1 92 ? 8.399 -3.446 4.581 1.00 13.82 84 SER A N 1
ATOM 632 C CA . SER A 1 92 ? 7.438 -2.441 4.154 1.00 14.17 84 SER A CA 1
ATOM 633 C C . SER A 1 92 ? 7.690 -2.056 2.709 1.00 13.92 84 SER A C 1
ATOM 634 O O . SER A 1 92 ? 8.762 -2.293 2.149 1.00 14.74 84 SER A O 1
ATOM 637 N N . TYR A 1 93 ? 6.652 -1.483 2.108 1.00 15.61 85 TYR A N 1
ATOM 638 C CA . TYR A 1 93 ? 6.649 -1.067 0.711 1.00 14.26 85 TYR A CA 1
ATOM 639 C C . TYR A 1 93 ? 6.537 0.448 0.669 1.00 13.03 85 TYR A C 1
ATOM 640 O O . TYR A 1 93 ? 5.597 1.013 1.232 1.00 17.17 85 TYR A O 1
ATOM 649 N N . PHE A 1 94 ? 7.503 1.097 0.030 1.00 12.76 86 PHE A N 1
ATOM 650 C CA . PHE A 1 94 ? 7.623 2.548 0.043 1.00 13.03 86 PHE A CA 1
ATOM 651 C C . PHE A 1 94 ? 7.406 3.130 -1.342 1.00 14.46 86 PHE A C 1
ATOM 652 O O . PHE A 1 94 ? 7.952 2.633 -2.329 1.00 15.73 86 PHE A O 1
ATOM 660 N N . GLU A 1 95 ? 6.630 4.210 -1.404 1.00 13.36 87 GLU A N 1
ATOM 661 C CA . GLU A 1 95 ? 6.605 5.089 -2.563 1.00 12.94 87 GLU A CA 1
ATOM 662 C C . GLU A 1 95 ? 7.485 6.291 -2.261 1.00 15.59 87 GLU A C 1
ATOM 663 O O . GLU A 1 95 ? 7.225 7.024 -1.297 1.00 13.90 87 GLU A O 1
ATOM 669 N N . ILE A 1 96 ? 8.504 6.507 -3.083 1.00 12.57 88 ILE A N 1
ATOM 670 C CA . ILE A 1 96 ? 9.516 7.520 -2.827 1.00 12.44 88 ILE A CA 1
ATOM 671 C C . ILE A 1 96 ? 9.542 8.489 -4.002 1.00 12.50 88 ILE A C 1
ATOM 672 O O . ILE A 1 96 ? 10.161 8.216 -5.030 1.00 14.64 88 ILE A O 1
ATOM 677 N N . PRO A 1 97 ? 8.905 9.656 -3.869 1.00 14.68 89 PRO A N 1
ATOM 678 C CA . PRO A 1 97 ? 8.971 10.668 -4.929 1.00 15.79 89 PRO A CA 1
ATOM 679 C C . PRO A 1 97 ? 10.405 11.063 -5.248 1.00 15.31 89 PRO A C 1
ATOM 680 O O . PRO A 1 97 ? 11.327 10.900 -4.442 1.00 14.27 89 PRO A O 1
ATOM 684 N N . SER A 1 98 ? 10.579 11.597 -6.462 1.00 19.20 90 SER A N 1
ATOM 685 C CA . SER A 1 98 ? 11.912 11.939 -6.939 1.00 17.33 90 SER A CA 1
ATOM 686 C C . SER A 1 98 ? 12.600 12.943 -6.021 1.00 19.16 90 SER A C 1
ATOM 687 O O . SER A 1 98 ? 13.823 12.868 -5.833 1.00 17.62 90 SER A O 1
ATOM 690 N N . ASP A 1 99 ? 11.840 13.849 -5.405 1.00 20.81 91 ASP A N 1
ATOM 691 C CA . ASP A 1 99 ? 12.487 14.795 -4.505 1.00 20.74 91 ASP A CA 1
ATOM 692 C C . ASP A 1 99 ? 12.894 14.161 -3.178 1.00 19.57 91 ASP A C 1
ATOM 693 O O . ASP A 1 99 ? 13.511 14.852 -2.353 1.00 24.94 91 ASP A O 1
ATOM 698 N N . TYR A 1 100 ? 12.567 12.887 -2.956 1.00 15.41 92 TYR A N 1
ATOM 699 C CA . TYR A 1 100 ? 13.108 12.112 -1.846 1.00 14.83 92 TYR A CA 1
ATOM 700 C C . TYR A 1 100 ? 14.100 11.070 -2.338 1.00 15.04 92 TYR A C 1
ATOM 701 O O . TYR A 1 100 ? 14.548 10.227 -1.552 1.00 15.23 92 TYR A O 1
ATOM 710 N N . ALA A 1 101 ? 14.425 11.087 -3.633 1.00 14.69 93 ALA A N 1
ATOM 711 C CA . ALA A 1 101 ? 15.329 10.098 -4.208 1.00 14.51 93 ALA A CA 1
ATOM 712 C C . ALA A 1 101 ? 16.439 10.825 -4.962 1.00 14.74 93 ALA A C 1
ATOM 713 O O . ALA A 1 101 ? 17.215 11.563 -4.349 1.00 18.09 93 ALA A O 1
ATOM 715 N N . TYR A 1 102 ? 16.519 10.656 -6.282 1.00 14.36 94 TYR A N 1
ATOM 716 C CA . TYR A 1 102 ? 17.605 11.249 -7.050 1.00 15.38 94 TYR A CA 1
ATOM 717 C C . TYR A 1 102 ? 17.193 12.514 -7.786 1.00 18.39 94 TYR A C 1
ATOM 718 O O . TYR A 1 102 ? 17.991 13.055 -8.558 1.00 17.85 94 TYR A O 1
ATOM 727 N N . GLY A 1 103 ? 15.989 13.023 -7.538 1.00 18.81 95 GLY A N 1
ATOM 728 C CA . GLY A 1 103 ? 15.624 14.312 -8.100 1.00 18.58 95 GLY A CA 1
ATOM 729 C C . GLY A 1 103 ? 15.612 14.277 -9.612 1.00 20.68 95 GLY A C 1
ATOM 730 O O . GLY A 1 103 ? 15.132 13.321 -10.231 1.00 18.43 95 GLY A O 1
ATOM 731 N N . ASN A 1 104 ? 16.150 15.335 -10.225 1.00 20.98 96 ASN A N 1
ATOM 732 C CA . ASN A 1 104 ? 16.191 15.407 -11.681 1.00 21.73 96 ASN A CA 1
ATOM 733 C C . ASN A 1 104 ? 17.314 14.575 -12.287 1.00 21.98 96 ASN A C 1
ATOM 734 O O . ASN A 1 104 ? 17.452 14.557 -13.516 1.00 28.53 96 ASN A O 1
ATOM 739 N N . ASN A 1 105 ? 18.107 13.888 -11.469 1.00 18.72 97 ASN A N 1
ATOM 740 C CA . ASN A 1 105 ? 19.246 13.142 -11.977 1.00 19.91 97 ASN A CA 1
ATOM 741 C C . ASN A 1 105 ? 18.829 11.779 -12.519 1.00 17.07 97 ASN A C 1
ATOM 742 O O . ASN A 1 105 ? 17.907 11.127 -12.013 1.00 19.42 97 ASN A O 1
ATOM 747 N N . ALA A 1 106 ? 19.557 11.333 -13.534 1.00 18.13 98 ALA A N 1
ATOM 748 C CA . ALA A 1 106 ? 19.545 9.941 -13.942 1.00 15.00 98 ALA A CA 1
ATOM 749 C C . ALA A 1 106 ? 20.723 9.230 -13.288 1.00 14.97 98 ALA A C 1
ATOM 750 O O . ALA A 1 106 ? 21.769 9.835 -13.027 1.00 20.02 98 ALA A O 1
ATOM 752 N N . ILE A 1 107 ? 20.531 7.947 -13.003 1.00 14.85 99 ILE A N 1
ATOM 753 C CA . ILE A 1 107 ? 21.645 7.067 -12.661 1.00 15.17 99 ILE A CA 1
ATOM 754 C C . ILE A 1 107 ? 21.807 6.169 -13.877 1.00 16.89 99 ILE A C 1
ATOM 755 O O . ILE A 1 107 ? 20.981 5.266 -14.075 1.00 18.79 99 ILE A O 1
ATOM 760 N N . PRO A 1 108 ? 22.788 6.407 -14.737 1.00 15.86 100 PRO A N 1
ATOM 761 C CA . PRO A 1 108 ? 22.863 5.663 -16.002 1.00 19.14 100 PRO A CA 1
ATOM 762 C C . PRO A 1 108 ? 22.828 4.157 -15.780 1.00 26.72 100 PRO A C 1
ATOM 763 O O . PRO A 1 108 ? 23.474 3.631 -14.874 1.00 28.09 100 PRO A O 1
ATOM 767 N N . GLY A 1 109 ? 22.026 3.474 -16.599 1.00 30.85 101 GLY A N 1
ATOM 768 C CA . GLY A 1 109 ? 21.862 2.040 -16.506 1.00 35.42 101 GLY A CA 1
ATOM 769 C C . GLY A 1 109 ? 21.011 1.560 -15.351 1.00 35.16 101 GLY A C 1
ATOM 770 O O . GLY A 1 109 ? 20.866 0.344 -15.175 1.00 41.80 101 GLY A O 1
ATOM 771 N N . LEU A 1 110 ? 20.440 2.463 -14.560 1.00 25.61 102 LEU A N 1
ATOM 772 C CA . LEU A 1 110 ? 19.686 2.051 -13.383 1.00 29.31 102 LEU A CA 1
ATOM 773 C C . LEU A 1 110 ? 18.353 2.787 -13.295 1.00 27.48 102 LEU A C 1
ATOM 774 O O . LEU A 1 110 ? 17.288 2.161 -13.250 1.00 27.99 102 LEU A O 1
ATOM 779 N N . ILE A 1 111 ? 18.400 4.114 -13.297 1.00 18.79 103 ILE A N 1
ATOM 780 C CA . ILE A 1 111 ? 17.241 4.945 -12.991 1.00 21.16 103 ILE A CA 1
ATOM 781 C C . ILE A 1 111 ? 17.158 6.101 -13.978 1.00 19.83 103 ILE A C 1
ATOM 782 O O . ILE A 1 111 ? 18.113 6.883 -14.099 1.00 19.72 103 ILE A O 1
ATOM 787 N N . PRO A 1 112 ? 16.047 6.249 -14.695 1.00 19.68 104 PRO A N 1
ATOM 788 C CA . PRO A 1 112 ? 15.876 7.407 -15.574 1.00 20.41 104 PRO A CA 1
ATOM 789 C C . PRO A 1 112 ? 15.720 8.697 -14.787 1.00 18.70 104 PRO A C 1
ATOM 790 O O . PRO A 1 112 ? 15.333 8.711 -13.615 1.00 20.41 104 PRO A O 1
ATOM 794 N N . ALA A 1 113 ? 15.997 9.805 -15.472 1.00 19.13 105 ALA A N 1
ATOM 795 C CA . ALA A 1 113 ? 15.871 11.112 -14.845 1.00 20.02 105 ALA A CA 1
ATOM 796 C C . ALA A 1 113 ? 14.463 11.333 -14.300 1.00 21.51 105 ALA A C 1
ATOM 797 O O . ALA A 1 113 ? 13.467 10.963 -14.930 1.00 21.97 105 ALA A O 1
ATOM 799 N N . ASN A 1 114 ? 14.393 11.922 -13.105 1.00 20.44 106 ASN A N 1
ATOM 800 C CA . ASN A 1 114 ? 13.137 12.376 -12.498 1.00 16.05 106 ASN A CA 1
ATOM 801 C C . ASN A 1 114 ? 12.181 11.215 -12.195 1.00 16.83 106 ASN A C 1
ATOM 802 O O . ASN A 1 114 ? 10.993 11.255 -12.522 1.00 21.63 106 ASN A O 1
ATOM 807 N N . SER A 1 115 ? 12.689 10.201 -11.501 1.00 15.75 107 SER A N 1
ATOM 808 C CA . SER A 1 115 ? 11.935 8.979 -11.236 1.00 16.06 107 SER A CA 1
ATOM 809 C C . SER A 1 115 ? 11.390 8.913 -9.813 1.00 14.55 107 SER A C 1
ATOM 810 O O . SER A 1 115 ? 12.158 8.993 -8.846 1.00 15.57 107 SER A O 1
ATOM 813 N N . THR A 1 116 ? 10.084 8.685 -9.693 1.00 15.56 108 THR A N 1
ATOM 814 C CA . THR A 1 116 ? 9.531 8.110 -8.472 1.00 14.18 108 THR A CA 1
ATOM 815 C C . THR A 1 116 ? 10.038 6.680 -8.338 1.00 12.95 108 THR A C 1
ATOM 816 O O . THR A 1 116 ? 10.055 5.927 -9.312 1.00 15.85 108 THR A O 1
ATOM 820 N N . LEU A 1 117 ? 10.483 6.300 -7.142 1.00 13.76 109 LEU A N 1
ATOM 821 C CA . LEU A 1 117 ? 11.029 4.968 -6.927 1.00 12.79 109 LEU A CA 1
ATOM 822 C C . LEU A 1 117 ? 10.158 4.225 -5.934 1.00 13.35 109 LEU A C 1
ATOM 823 O O . LEU A 1 117 ? 9.769 4.789 -4.906 1.00 15.05 109 LEU A O 1
ATOM 828 N N . MET A 1 118 ? 9.870 2.958 -6.231 1.00 11.96 110 MET A N 1
ATOM 829 C CA . MET A 1 118 ? 9.172 2.082 -5.298 1.00 12.96 110 MET A CA 1
ATOM 830 C C . MET A 1 118 ? 10.170 1.106 -4.685 1.00 13.53 110 MET A C 1
ATOM 831 O O . MET A 1 118 ? 10.982 0.513 -5.404 1.00 16.06 110 MET A O 1
ATOM 836 N N . PHE A 1 119 ? 10.109 0.919 -3.366 1.00 13.54 111 PHE A N 1
ATOM 837 C CA . PHE A 1 119 ? 11.026 -0.009 -2.715 1.00 14.63 111 PHE A CA 1
ATOM 838 C C . PHE A 1 119 ? 10.274 -0.909 -1.753 1.00 13.73 111 PHE A C 1
ATOM 839 O O . PHE A 1 119 ? 9.513 -0.420 -0.912 1.00 16.83 111 PHE A O 1
ATOM 847 N N . GLU A 1 120 ? 10.526 -2.212 -1.847 1.00 13.66 112 GLU A N 1
ATOM 848 C CA . GLU A 1 120 ? 10.297 -3.120 -0.729 1.00 14.22 112 GLU A CA 1
ATOM 849 C C . GLU A 1 120 ? 11.578 -3.110 0.088 1.00 15.30 112 GLU A C 1
ATOM 850 O O . GLU A 1 120 ? 12.649 -3.327 -0.475 1.00 16.79 112 GLU A O 1
ATOM 856 N N . ILE A 1 121 ? 11.482 -2.829 1.390 1.00 13.55 113 ILE A N 1
ATOM 857 C CA . ILE A 1 121 ? 12.642 -2.805 2.281 1.00 13.35 113 ILE A CA 1
ATOM 858 C C . ILE A 1 121 ? 12.345 -3.667 3.497 1.00 15.27 113 ILE A C 1
ATOM 859 O O . ILE A 1 121 ? 11.283 -3.532 4.115 1.00 15.37 113 ILE A O 1
ATOM 864 N N . GLU A 1 122 ? 13.260 -4.572 3.819 1.00 14.84 114 GLU A N 1
ATOM 865 C CA . GLU A 1 122 ? 13.196 -5.357 5.047 1.00 13.93 114 GLU A CA 1
ATOM 866 C C . GLU A 1 122 ? 14.345 -4.897 5.930 1.00 14.52 114 GLU A C 1
ATOM 867 O O . GLU A 1 122 ? 15.507 -4.953 5.511 1.00 14.45 114 GLU A O 1
ATOM 873 N N . LEU A 1 123 ? 14.019 -4.419 7.128 1.00 15.03 115 LEU A N 1
ATOM 874 C CA . LEU A 1 123 ? 15.022 -3.993 8.103 1.00 13.91 115 LEU A CA 1
ATOM 875 C C . LEU A 1 123 ? 15.446 -5.221 8.899 1.00 16.94 115 LEU A C 1
ATOM 876 O O . LEU A 1 123 ? 14.734 -5.665 9.801 1.00 17.68 115 LEU A O 1
ATOM 881 N N . LEU A 1 124 ? 16.623 -5.766 8.579 1.00 15.43 116 LEU A N 1
ATOM 882 C CA . LEU A 1 124 ? 17.016 -7.057 9.136 1.00 17.63 116 LEU A CA 1
ATOM 883 C C . LEU A 1 124 ? 17.523 -6.933 10.562 1.00 17.59 116 LEU A C 1
ATOM 884 O O . LEU A 1 124 ? 17.187 -7.758 11.420 1.00 21.03 116 LEU A O 1
ATOM 889 N N . SER A 1 125 ? 18.356 -5.932 10.817 1.00 16.07 117 SER A N 1
ATOM 890 C CA . SER A 1 125 ? 19.088 -5.799 12.066 1.00 17.04 117 SER A CA 1
ATOM 891 C C . SER A 1 125 ? 19.829 -4.478 12.010 1.00 16.54 117 SER A C 1
ATOM 892 O O . SER A 1 125 ? 19.863 -3.807 10.976 1.00 16.85 117 SER A O 1
ATOM 895 N N . TRP A 1 126 ? 20.451 -4.127 13.128 1.00 18.37 118 TRP A N 1
ATOM 896 C CA . TRP A 1 126 ? 21.387 -3.012 13.121 1.00 18.09 118 TRP A CA 1
ATOM 897 C C . TRP A 1 126 ? 22.340 -3.178 14.290 1.00 19.89 118 TRP A C 1
ATOM 898 O O . TRP A 1 126 ? 22.142 -4.017 15.174 1.00 23.67 118 TRP A O 1
ATOM 909 N N . LYS A 1 127 ? 23.399 -2.381 14.266 1.00 19.04 119 LYS A N 1
ATOM 910 C CA . LYS A 1 127 ? 24.338 -2.350 15.372 1.00 21.02 119 LYS A CA 1
ATOM 911 C C . LYS A 1 127 ? 24.915 -0.957 15.561 1.00 25.88 119 LYS A C 1
ATOM 912 O O . LYS A 1 127 ? 24.675 -0.046 14.769 1.00 21.24 119 LYS A O 1
ATOM 919 N N . THR B 1 11 ? 48.203 9.930 -24.401 1.00 62.62 3 THR B N 1
ATOM 920 C CA . THR B 1 11 ? 49.528 9.892 -23.791 1.00 56.83 3 THR B CA 1
ATOM 921 C C . THR B 1 11 ? 49.448 10.150 -22.287 1.00 45.76 3 THR B C 1
ATOM 922 O O . THR B 1 11 ? 49.313 9.223 -21.493 1.00 46.79 3 THR B O 1
ATOM 924 N N . ASP B 1 12 ? 49.526 11.419 -21.903 1.00 38.51 4 ASP B N 1
ATOM 925 C CA A ASP B 1 12 ? 49.495 11.855 -20.516 0.59 32.16 4 ASP B CA 1
ATOM 926 C CA B ASP B 1 12 ? 49.479 11.776 -20.496 0.41 32.37 4 ASP B CA 1
ATOM 927 C C . ASP B 1 12 ? 48.069 12.195 -20.094 1.00 29.47 4 ASP B C 1
ATOM 928 O O . ASP B 1 12 ? 47.165 12.333 -20.920 1.00 29.91 4 ASP B O 1
ATOM 937 N N . TRP B 1 13 ? 47.882 12.358 -18.788 1.00 26.46 5 TRP B N 1
ATOM 938 C CA . TRP B 1 13 ? 46.590 12.793 -18.287 1.00 25.23 5 TRP B CA 1
ATOM 939 C C . TRP B 1 13 ? 46.338 14.234 -18.713 1.00 28.53 5 TRP B C 1
ATOM 940 O O . TRP B 1 13 ? 47.219 15.093 -18.594 1.00 32.32 5 TRP B O 1
ATOM 951 N N . ILE B 1 14 ? 45.141 14.490 -19.220 1.00 24.90 6 ILE B N 1
ATOM 952 C CA . ILE B 1 14 ? 44.716 15.826 -19.629 1.00 26.33 6 ILE B CA 1
ATOM 953 C C . ILE B 1 14 ? 43.766 16.357 -18.563 1.00 26.26 6 ILE B C 1
ATOM 954 O O . ILE B 1 14 ? 42.696 15.763 -18.354 1.00 27.89 6 ILE B O 1
ATOM 959 N N . PRO B 1 15 ? 44.095 17.449 -17.881 1.00 24.32 7 PRO B N 1
ATOM 960 C CA . PRO B 1 15 ? 43.171 17.986 -16.877 1.00 24.60 7 PRO B CA 1
ATOM 961 C C . PRO B 1 15 ? 41.922 18.562 -17.526 1.00 27.69 7 PRO B C 1
ATOM 962 O O . PRO B 1 15 ? 41.977 19.153 -18.607 1.00 32.44 7 PRO B O 1
ATOM 966 N N . ILE B 1 16 ? 40.787 18.352 -16.866 1.00 22.21 8 ILE B N 1
ATOM 967 C CA A ILE B 1 16 ? 39.501 18.892 -17.294 0.41 24.29 8 ILE B CA 1
ATOM 968 C CA B ILE B 1 16 ? 39.498 18.888 -17.292 0.59 24.35 8 ILE B CA 1
ATOM 969 C C . ILE B 1 16 ? 39.018 19.983 -16.345 1.00 27.16 8 ILE B C 1
ATOM 970 O O . ILE B 1 16 ? 38.623 21.066 -16.780 1.00 28.89 8 ILE B O 1
ATOM 979 N N . SER B 1 17 ? 39.044 19.710 -15.042 1.00 23.28 9 SER B N 1
ATOM 980 C CA . SER B 1 17 ? 38.674 20.702 -14.045 1.00 27.11 9 SER B CA 1
ATOM 981 C C . SER B 1 17 ? 39.848 21.632 -13.756 1.00 32.98 9 SER B C 1
ATOM 982 O O . SER B 1 17 ? 41.008 21.316 -14.031 1.00 29.42 9 SER B O 1
ATOM 985 N N . GLN B 1 18 ? 39.528 22.797 -13.183 1.00 35.42 10 GLN B N 1
ATOM 986 C CA . GLN B 1 18 ? 40.563 23.770 -12.851 1.00 39.22 10 GLN B CA 1
ATOM 987 C C . GLN B 1 18 ? 41.544 23.226 -11.818 1.00 35.68 10 GLN B C 1
ATOM 988 O O . GLN B 1 18 ? 42.729 23.581 -11.846 1.00 38.48 10 GLN B O 1
ATOM 990 N N . ASP B 1 19 ? 41.074 22.377 -10.901 1.00 34.22 11 ASP B N 1
ATOM 991 C CA . ASP B 1 19 ? 41.926 21.792 -9.871 1.00 36.78 11 ASP B CA 1
ATOM 992 C C . ASP B 1 19 ? 42.748 20.605 -10.366 1.00 32.42 11 ASP B C 1
ATOM 993 O O . ASP B 1 19 ? 43.533 20.052 -9.586 1.00 33.71 11 ASP B O 1
ATOM 998 N N . GLN B 1 20 ? 42.590 20.203 -11.629 1.00 27.59 12 GLN B N 1
ATOM 999 C CA . GLN B 1 20 ? 43.343 19.157 -12.325 1.00 27.78 12 GLN B CA 1
ATOM 1000 C C . GLN B 1 20 ? 42.941 17.753 -11.891 1.00 26.42 12 GLN B C 1
ATOM 1001 O O . GLN B 1 20 ? 43.477 16.792 -12.445 1.00 28.12 12 GLN B O 1
ATOM 1007 N N . ARG B 1 21 ? 42.025 17.596 -10.932 1.00 23.63 13 ARG B N 1
ATOM 1008 C CA . ARG B 1 21 ? 41.727 16.273 -10.391 1.00 20.06 13 ARG B CA 1
ATOM 1009 C C . ARG B 1 21 ? 40.751 15.497 -11.255 1.00 20.42 13 ARG B C 1
ATOM 1010 O O . ARG B 1 21 ? 40.815 14.263 -11.292 1.00 18.92 13 ARG B O 1
ATOM 1018 N N . LEU B 1 22 ? 39.834 16.180 -11.928 1.00 17.39 14 LEU B N 1
ATOM 1019 C CA . LEU B 1 22 ? 39.053 15.556 -12.988 1.00 15.78 14 LEU B CA 1
ATOM 1020 C C . LEU B 1 22 ? 39.904 15.592 -14.251 1.00 20.28 14 LEU B C 1
ATOM 1021 O O . LEU B 1 22 ? 40.336 16.667 -14.674 1.00 18.29 14 LEU B O 1
ATOM 1026 N N . LYS B 1 23 ? 40.186 14.426 -14.830 1.00 17.33 15 LYS B N 1
ATOM 1027 C CA . LYS B 1 23 ? 41.196 14.335 -15.878 1.00 18.36 15 LYS B CA 1
ATOM 1028 C C . LYS B 1 23 ? 40.868 13.161 -16.796 1.00 14.90 15 LYS B C 1
ATOM 1029 O O . LYS B 1 23 ? 40.083 12.274 -16.441 1.00 16.44 15 LYS B O 1
ATOM 1035 N N . LYS B 1 24 ? 41.471 13.167 -17.988 1.00 17.76 16 LYS B N 1
ATOM 1036 C CA . LYS B 1 24 ? 41.215 12.115 -18.965 1.00 18.55 16 LYS B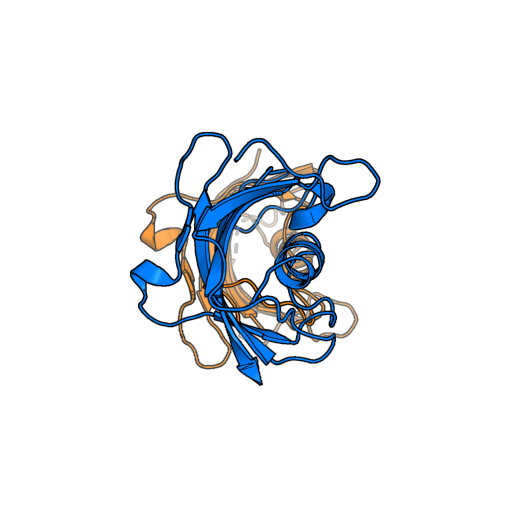 CA 1
ATOM 1037 C C . LYS B 1 24 ? 42.484 11.786 -19.735 1.00 23.29 16 LYS B C 1
ATOM 1038 O O . LYS B 1 24 ? 43.413 12.592 -19.834 1.00 24.68 16 LYS B O 1
ATOM 1044 N N . LYS B 1 25 ? 42.501 10.575 -20.287 1.00 21.89 17 LYS B N 1
ATOM 1045 C CA . LYS B 1 25 ? 43.487 10.150 -21.271 1.00 24.04 17 LYS B CA 1
ATOM 1046 C C . LYS B 1 25 ? 42.740 9.799 -22.545 1.00 24.65 17 LYS B C 1
ATOM 1047 O O . LYS B 1 25 ? 41.750 9.064 -22.496 1.00 25.08 17 LYS B O 1
ATOM 1053 N N . ILE B 1 26 ? 43.201 10.321 -23.677 1.00 26.77 18 ILE B N 1
ATOM 1054 C CA . ILE B 1 26 ? 42.519 10.072 -24.941 1.00 27.87 18 ILE B CA 1
ATOM 1055 C C . ILE B 1 26 ? 42.957 8.712 -25.467 1.00 33.75 18 ILE B C 1
ATOM 1056 O O . ILE B 1 26 ? 44.150 8.470 -25.678 1.00 44.60 18 ILE B O 1
ATOM 1061 N N . ILE B 1 27 ? 41.994 7.816 -25.661 1.00 32.22 19 ILE B N 1
ATOM 1062 C CA . ILE B 1 27 ? 42.265 6.510 -26.255 1.00 35.66 19 ILE B CA 1
ATOM 1063 C C . ILE B 1 27 ? 42.178 6.565 -27.773 1.00 36.95 19 ILE B C 1
ATOM 1064 O O . ILE B 1 27 ? 43.076 6.095 -28.477 1.00 45.50 19 ILE B O 1
ATOM 1069 N N . THR B 1 28 ? 41.097 7.137 -28.302 1.00 41.46 20 THR B N 1
ATOM 1070 C CA . THR B 1 28 ? 40.924 7.340 -29.738 1.00 45.14 20 THR B CA 1
ATOM 1071 C C . THR B 1 28 ? 40.577 8.803 -29.965 1.00 45.99 20 THR B C 1
ATOM 1072 O O . THR B 1 28 ? 39.566 9.288 -29.444 1.00 36.29 20 THR B O 1
ATOM 1076 N N . ALA B 1 29 ? 41.414 9.504 -30.729 1.00 40.69 21 ALA B N 1
ATOM 1077 C CA . ALA B 1 29 ? 41.243 10.940 -30.964 1.00 41.85 21 ALA B CA 1
ATOM 1078 C C . ALA B 1 29 ? 39.925 11.264 -31.669 1.00 39.25 21 ALA B C 1
ATOM 1079 O O . ALA B 1 29 ? 39.492 10.532 -32.559 1.00 53.78 21 ALA B O 1
ATOM 1081 N N . SER B 1 32 ? 36.507 14.653 -35.848 1.00 52.89 24 SER B N 1
ATOM 1082 C CA . SER B 1 32 ? 36.713 16.055 -36.191 1.00 57.10 24 SER B CA 1
ATOM 1083 C C . SER B 1 32 ? 37.059 16.873 -34.954 1.00 57.62 24 SER B C 1
ATOM 1084 O O . SER B 1 32 ? 37.073 16.351 -33.843 1.00 54.96 24 SER B O 1
ATOM 1086 N N . ASP B 1 33 ? 37.341 18.159 -35.153 1.00 57.39 25 ASP B N 1
ATOM 1087 C CA . ASP B 1 33 ? 37.564 19.081 -34.046 1.00 52.41 25 ASP B CA 1
ATOM 1088 C C . ASP B 1 33 ? 36.263 19.589 -33.432 1.00 55.10 25 ASP B C 1
ATOM 1089 O O . ASP B 1 33 ? 36.307 20.461 -32.557 1.00 61.13 25 ASP B O 1
ATOM 1091 N N . GLU B 1 34 ? 35.119 19.061 -33.862 1.00 48.83 26 GLU B N 1
ATOM 1092 C CA . GLU B 1 34 ? 33.830 19.506 -33.352 1.00 48.30 26 GLU B CA 1
ATOM 1093 C C . GLU B 1 34 ? 33.539 18.888 -31.991 1.00 41.80 26 GLU B C 1
ATOM 1094 O O . GLU B 1 34 ? 33.741 17.689 -31.780 1.00 42.05 26 GLU B O 1
ATOM 1096 N N . GLN B 1 35 ? 33.047 19.717 -31.066 1.00 39.49 27 GLN B N 1
ATOM 1097 C CA . GLN B 1 35 ? 32.632 19.272 -29.746 1.00 37.98 27 GLN B CA 1
ATOM 1098 C C . GLN B 1 35 ? 31.127 19.473 -29.569 1.00 36.93 27 GLN B C 1
ATOM 1099 O O . GLN B 1 35 ? 30.539 20.358 -30.198 1.00 37.97 27 GLN B O 1
ATOM 1105 N N . PRO B 1 36 ? 30.473 18.667 -28.735 1.00 30.79 28 PRO B N 1
ATOM 1106 C CA . PRO B 1 36 ? 29.017 18.764 -28.601 1.00 35.22 28 PRO B CA 1
ATOM 1107 C C . PRO B 1 36 ? 28.619 20.043 -27.891 1.00 29.51 28 PRO B C 1
ATOM 1108 O O . PRO B 1 36 ? 29.243 20.430 -26.893 1.00 29.04 28 PRO B O 1
ATOM 1112 N N . PRO B 1 37 ? 27.573 20.714 -28.353 1.00 30.19 29 PRO B N 1
ATOM 1113 C CA . PRO B 1 37 ? 27.134 21.932 -27.676 1.00 29.99 29 PRO B CA 1
ATOM 1114 C C . PRO B 1 37 ? 26.337 21.628 -26.419 1.00 27.60 29 PRO B C 1
ATOM 1115 O O . PRO B 1 37 ? 25.715 20.573 -26.275 1.00 26.33 29 PRO B O 1
ATOM 1119 N N . ILE B 1 38 ? 26.386 22.579 -25.486 1.00 27.15 30 ILE B N 1
ATOM 1120 C CA . ILE B 1 38 ? 25.523 22.520 -24.317 1.00 25.78 30 ILE B CA 1
ATOM 1121 C C . ILE B 1 38 ? 24.066 22.472 -24.757 1.00 25.58 30 ILE B C 1
ATOM 1122 O O . ILE B 1 38 ? 23.641 23.189 -25.675 1.00 30.60 30 ILE B O 1
ATOM 1127 N N . GLY B 1 39 ? 23.288 21.611 -24.099 1.00 23.50 31 GLY B N 1
ATOM 1128 C CA . GLY B 1 39 ? 21.889 21.450 -24.416 1.00 27.29 31 GLY B CA 1
ATOM 1129 C C . GLY B 1 39 ? 21.600 20.386 -25.446 1.00 30.46 31 GLY B C 1
ATOM 1130 O O . GLY B 1 39 ? 20.431 20.013 -25.620 1.00 28.16 31 GLY B O 1
ATOM 1131 N N . SER B 1 40 ? 22.618 19.891 -26.142 1.00 24.62 32 SER B N 1
ATOM 1132 C CA . SER B 1 40 ? 22.400 18.819 -27.098 1.00 25.74 32 SER B CA 1
ATOM 1133 C C . SER B 1 40 ? 22.168 17.504 -26.365 1.00 25.07 32 SER B C 1
ATOM 1134 O O . SER B 1 40 ? 22.568 17.323 -25.210 1.00 23.16 32 SER B O 1
ATOM 1137 N N . LYS B 1 41 ? 21.500 16.584 -27.048 1.00 24.83 33 LYS B N 1
ATOM 1138 C CA . LYS B 1 41 ? 21.330 15.226 -26.551 1.00 23.15 33 LYS B CA 1
ATOM 1139 C C . LYS B 1 41 ? 22.498 14.405 -27.076 1.00 22.39 33 LYS B C 1
ATOM 1140 O O . LYS B 1 41 ? 22.588 14.142 -28.278 1.00 25.41 33 LYS B O 1
ATOM 1142 N N . VAL B 1 42 ? 23.405 14.017 -26.178 1.00 23.52 34 VAL B N 1
ATOM 1143 C CA . VAL B 1 42 ? 24.619 13.301 -26.551 1.00 21.26 34 VAL B CA 1
ATOM 1144 C C . VAL B 1 42 ? 24.415 11.817 -26.312 1.00 20.63 34 VAL B C 1
ATOM 1145 O O . VAL B 1 42 ? 23.742 11.406 -25.363 1.00 21.07 34 VAL B O 1
ATOM 1149 N N . SER B 1 43 ? 25.024 11.007 -27.173 1.00 19.86 35 SER B N 1
ATOM 1150 C CA A SER B 1 43 ? 24.953 9.554 -27.084 0.29 22.05 35 SER B CA 1
ATOM 1151 C CA B SER B 1 43 ? 24.951 9.554 -27.088 0.71 19.87 35 SER B CA 1
ATOM 1152 C C . SER B 1 43 ? 26.346 9.006 -26.827 1.00 22.25 35 SER B C 1
ATOM 1153 O O . SER B 1 43 ? 27.271 9.262 -27.608 1.00 22.27 35 SER B O 1
ATOM 1158 N N . VAL B 1 44 ? 26.491 8.239 -25.749 1.00 19.77 36 VAL B N 1
ATOM 1159 C CA . VAL B 1 44 ? 27.788 7.684 -25.376 1.00 19.69 36 VAL B CA 1
ATOM 1160 C C . VAL B 1 44 ? 27.694 6.192 -25.095 1.00 20.69 36 VAL B C 1
ATOM 1161 O O . VAL B 1 44 ? 26.662 5.676 -24.652 1.00 23.36 36 VAL B O 1
ATOM 1165 N N . HIS B 1 45 ? 28.798 5.503 -25.359 1.00 21.90 37 HIS B N 1
ATOM 1166 C CA . HIS B 1 45 ? 29.057 4.173 -24.826 1.00 20.50 37 HIS B CA 1
ATOM 1167 C C . HIS B 1 45 ? 30.095 4.300 -23.723 1.00 19.71 37 HIS B C 1
ATOM 1168 O O . HIS B 1 45 ? 31.078 5.036 -23.866 1.00 21.28 37 HIS B O 1
ATOM 1175 N N . TYR B 1 46 ? 29.865 3.616 -22.606 1.00 17.98 38 TYR B N 1
ATOM 1176 C CA . TYR B 1 46 ? 30.745 3.800 -21.462 1.00 16.77 38 TYR B CA 1
ATOM 1177 C C . TYR B 1 46 ? 30.933 2.487 -20.724 1.00 18.44 38 TYR B C 1
ATOM 1178 O O . TYR B 1 46 ? 30.093 1.589 -20.779 1.00 18.20 38 TYR B O 1
ATOM 1187 N N . THR B 1 47 ? 32.057 2.408 -20.015 1.00 16.72 39 THR B N 1
ATOM 1188 C CA . THR B 1 47 ? 32.324 1.355 -19.045 1.00 15.47 39 THR B CA 1
ATOM 1189 C C . THR B 1 47 ? 32.815 2.019 -17.773 1.00 15.16 39 THR B C 1
ATOM 1190 O O . THR B 1 47 ? 33.769 2.802 -17.809 1.00 16.97 39 THR B O 1
ATOM 1194 N N . GLY B 1 48 ? 32.155 1.722 -16.658 1.00 15.17 40 GLY B N 1
ATOM 1195 C CA . GLY B 1 48 ? 32.494 2.306 -15.377 1.00 14.41 40 GLY B CA 1
ATOM 1196 C C . GLY B 1 48 ? 33.138 1.267 -14.477 1.00 14.46 40 GLY B C 1
ATOM 1197 O O . GLY B 1 48 ? 32.635 0.145 -14.345 1.00 15.33 40 GLY B O 1
ATOM 1198 N N . THR B 1 49 ? 34.258 1.656 -13.868 1.00 12.68 41 THR B N 1
ATOM 1199 C CA . THR B 1 49 ? 34.981 0.807 -12.927 1.00 14.07 41 THR B CA 1
ATOM 1200 C C . THR B 1 49 ? 35.354 1.593 -11.677 1.00 16.34 41 THR B C 1
ATOM 1201 O O . THR B 1 49 ? 35.513 2.817 -11.705 1.00 16.50 41 THR B O 1
ATOM 1205 N N . LEU B 1 50 ? 35.496 0.872 -10.570 1.00 13.78 42 LEU B N 1
ATOM 1206 C CA . LEU B 1 50 ? 36.118 1.455 -9.394 1.00 12.77 42 LEU B CA 1
ATOM 1207 C C . LEU B 1 50 ? 37.630 1.514 -9.600 1.00 16.89 42 LEU B C 1
ATOM 1208 O O . LEU B 1 50 ? 38.176 0.970 -10.566 1.00 16.83 42 LEU B O 1
ATOM 1213 N N . THR B 1 51 ? 38.327 2.184 -8.676 1.00 14.32 43 THR B N 1
ATOM 1214 C CA . THR B 1 51 ? 39.777 2.313 -8.833 1.00 15.99 43 THR B CA 1
ATOM 1215 C C . THR B 1 51 ? 40.522 1.007 -8.586 1.00 17.93 43 THR B C 1
ATOM 1216 O O . THR B 1 51 ? 41.736 0.952 -8.814 1.00 19.36 43 THR B O 1
ATOM 1220 N N . SER B 1 52 ? 39.830 -0.041 -8.145 1.00 18.13 44 SER B N 1
ATOM 1221 C CA . SER B 1 52 ? 40.361 -1.395 -8.166 1.00 24.70 44 SER B CA 1
ATOM 1222 C C . SER B 1 52 ? 40.367 -2.001 -9.563 1.00 23.23 44 SER B C 1
ATOM 1223 O O . SER B 1 52 ? 40.941 -3.081 -9.754 1.00 31.54 44 SER B O 1
ATOM 1226 N N . GLY B 1 53 ? 39.714 -1.355 -10.532 1.00 21.11 45 GLY B N 1
ATOM 1227 C CA . GLY B 1 53 ? 39.467 -1.949 -11.826 1.00 22.73 45 GLY B CA 1
ATOM 1228 C C . GLY B 1 53 ? 38.169 -2.725 -11.928 1.00 23.13 45 GLY B C 1
ATOM 1229 O O . GLY B 1 53 ? 37.810 -3.158 -13.032 1.00 28.47 45 GLY B O 1
ATOM 1230 N N . LYS B 1 54 ? 37.460 -2.917 -10.815 1.00 22.73 46 LYS B N 1
ATOM 1231 C CA . LYS B 1 54 ? 36.239 -3.716 -10.799 1.00 26.53 46 LYS B CA 1
ATOM 1232 C C . LYS B 1 54 ? 35.124 -2.995 -11.541 1.00 23.95 46 LYS B C 1
ATOM 1233 O O . LYS B 1 54 ? 34.772 -1.863 -11.196 1.00 18.55 46 LYS B O 1
ATOM 1235 N N . LYS B 1 55 ? 34.546 -3.660 -12.535 1.00 20.82 47 LYS B N 1
ATOM 1236 C CA . LYS B 1 55 ? 33.495 -3.040 -13.328 1.00 18.15 47 LYS B CA 1
ATOM 1237 C C . LYS B 1 55 ? 32.203 -2.970 -12.525 1.00 20.30 47 LYS B C 1
ATOM 1238 O O . LYS B 1 55 ? 31.820 -3.930 -11.854 1.00 23.69 47 LYS B O 1
ATOM 1244 N N . PHE B 1 56 ? 31.528 -1.816 -12.571 1.00 17.72 48 PHE B N 1
ATOM 1245 C CA . PHE B 1 56 ? 30.213 -1.730 -11.959 1.00 17.06 48 PHE B CA 1
ATOM 1246 C C . PHE B 1 56 ? 29.089 -1.496 -12.954 1.00 16.78 48 PHE B C 1
ATOM 1247 O O . PHE B 1 56 ? 27.934 -1.768 -12.618 1.00 20.29 48 PHE B O 1
ATOM 1255 N N . ASP B 1 57 ? 29.397 -1.056 -14.172 1.00 16.31 49 ASP B N 1
ATOM 1256 C CA . ASP B 1 57 ? 28.344 -0.748 -15.134 1.00 16.45 49 ASP B CA 1
ATOM 1257 C C . ASP B 1 57 ? 28.966 -0.565 -16.509 1.00 16.47 49 ASP B C 1
ATOM 1258 O O . ASP B 1 57 ? 30.104 -0.117 -16.634 1.00 21.31 49 ASP B O 1
ATOM 1263 N N . SER B 1 58 ? 28.206 -0.928 -17.540 1.00 16.76 50 SER B N 1
ATOM 1264 C CA . SER B 1 58 ? 28.674 -0.726 -18.904 1.00 18.10 50 SER B CA 1
ATOM 1265 C C . SER B 1 58 ? 27.486 -0.710 -19.850 1.00 17.10 50 SER B C 1
ATOM 1266 O O . SER B 1 58 ? 26.687 -1.648 -19.863 1.00 21.65 50 SER B O 1
ATOM 1269 N N . SER B 1 59 ? 27.399 0.338 -20.663 1.00 16.76 51 SER B N 1
ATOM 1270 C CA . SER B 1 59 ? 26.388 0.352 -21.712 1.00 17.93 51 SER B CA 1
ATOM 1271 C C . SER B 1 59 ? 26.657 -0.714 -22.758 1.00 20.10 51 SER B C 1
ATOM 1272 O O . SER B 1 59 ? 25.716 -1.160 -23.423 1.00 21.49 51 SER B O 1
ATOM 1275 N N . LEU B 1 60 ? 27.914 -1.146 -22.912 1.00 22.77 52 LEU B N 1
ATOM 1276 C CA . LEU B 1 60 ? 28.227 -2.180 -23.895 1.00 28.05 52 LEU B CA 1
ATOM 1277 C C . LEU B 1 60 ? 27.632 -3.520 -23.496 1.00 31.27 52 LEU B C 1
ATOM 1278 O O . LEU B 1 60 ? 27.240 -4.309 -24.367 1.00 36.22 52 LEU B O 1
ATOM 1283 N N . ASP B 1 61 ? 27.552 -3.795 -22.194 1.00 30.90 53 ASP B N 1
ATOM 1284 C CA . ASP B 1 61 ? 26.917 -5.025 -21.740 1.00 36.01 53 ASP B CA 1
ATOM 1285 C C . ASP B 1 61 ? 25.424 -5.026 -22.017 1.00 35.67 53 ASP B C 1
ATOM 1286 O O . ASP B 1 61 ? 24.826 -6.101 -22.098 1.00 40.51 53 ASP B O 1
ATOM 1291 N N . ARG B 1 62 ? 24.809 -3.852 -22.132 1.00 33.17 54 ARG B N 1
ATOM 1292 C CA . ARG B 1 62 ? 23.417 -3.744 -22.537 1.00 33.91 54 ARG B CA 1
ATOM 1293 C C . ARG B 1 62 ? 23.251 -3.655 -24.046 1.00 31.31 54 ARG B C 1
ATOM 1294 O O . ARG B 1 62 ? 22.131 -3.821 -24.541 1.00 35.86 54 ARG B O 1
ATOM 1302 N N . GLY B 1 63 ? 24.328 -3.403 -24.786 1.00 31.29 55 GLY B N 1
ATOM 1303 C CA . GLY B 1 63 ? 24.208 -3.240 -26.224 1.00 36.24 55 GLY B CA 1
ATOM 1304 C C . GLY B 1 63 ? 23.402 -2.025 -26.611 1.00 30.43 55 GLY B C 1
ATOM 1305 O O . GLY B 1 63 ? 22.703 -2.041 -27.630 1.00 32.23 55 GLY B O 1
ATOM 1306 N N . GLN B 1 64 ? 23.495 -0.965 -25.836 1.00 28.01 56 GLN B N 1
ATOM 1307 C CA . GLN B 1 64 ? 22.620 0.181 -25.999 1.00 36.88 56 GLN B CA 1
ATOM 1308 C C . GLN B 1 64 ? 23.339 1.452 -25.573 1.00 30.04 56 GLN B C 1
ATOM 1309 O O . GLN B 1 64 ? 23.680 1.589 -24.397 1.00 27.48 56 GLN B O 1
ATOM 1315 N N . PRO B 1 65 ? 23.595 2.388 -26.487 1.00 24.18 57 PRO B N 1
ATOM 1316 C CA . PRO B 1 65 ? 24.161 3.678 -26.078 1.00 24.96 57 PRO B CA 1
ATOM 1317 C C . PRO B 1 65 ? 23.266 4.366 -25.059 1.00 23.73 57 PRO B C 1
ATOM 1318 O O . PRO B 1 65 ? 22.051 4.148 -25.020 1.00 23.65 57 PRO B O 1
ATOM 1322 N N . PHE B 1 66 ? 23.889 5.196 -24.220 1.00 19.22 58 PHE B N 1
ATOM 1323 C CA . PHE B 1 66 ? 23.190 5.980 -23.212 1.00 18.92 58 PHE B CA 1
ATOM 1324 C C . PHE B 1 66 ? 23.098 7.427 -23.677 1.00 21.02 58 PHE B C 1
ATOM 1325 O O . PHE B 1 66 ? 24.095 8.001 -24.123 1.00 19.38 58 PHE B O 1
ATOM 1333 N N . VAL B 1 67 ? 21.909 8.021 -23.558 1.00 19.61 59 VAL B N 1
ATOM 1334 C CA . VAL B 1 67 ? 21.646 9.369 -24.056 1.00 20.73 59 VAL B CA 1
ATOM 1335 C C . VAL B 1 67 ? 21.324 10.286 -22.883 1.00 22.76 59 VAL B C 1
ATOM 1336 O O . VAL B 1 67 ? 20.530 9.925 -22.007 1.00 25.53 59 VAL B O 1
ATOM 1340 N N . PHE B 1 68 ? 21.920 11.478 -22.876 1.00 19.59 60 PHE B N 1
ATOM 1341 C CA . PHE B 1 68 ? 21.564 12.479 -21.879 1.00 17.86 60 PHE B CA 1
ATOM 1342 C C . PHE B 1 68 ? 21.716 13.868 -22.485 1.00 21.84 60 PHE B C 1
ATOM 1343 O O . PHE B 1 68 ? 22.312 14.039 -23.548 1.00 19.90 60 PHE B O 1
ATOM 1351 N N . THR B 1 69 ? 21.155 14.863 -21.798 1.00 20.55 61 THR B N 1
ATOM 1352 C CA . THR B 1 69 ? 21.233 16.248 -22.244 1.00 20.47 61 THR B CA 1
ATOM 1353 C C . THR B 1 69 ? 22.480 16.892 -21.656 1.00 21.62 61 THR B C 1
ATOM 1354 O O . THR B 1 69 ? 22.602 17.017 -20.432 1.00 21.16 61 THR B O 1
ATOM 1358 N N . LEU B 1 70 ? 23.395 17.312 -22.521 1.00 17.13 62 LEU B N 1
ATOM 1359 C CA . LEU B 1 70 ? 24.693 17.778 -22.047 1.00 15.19 62 LEU B CA 1
ATOM 1360 C C . LEU B 1 70 ? 24.573 19.115 -21.323 1.00 17.39 62 LEU B C 1
ATOM 1361 O O . LEU B 1 70 ? 23.970 20.061 -21.835 1.00 18.27 62 LEU B O 1
ATOM 1366 N N . GLY B 1 71 ? 25.159 19.192 -20.129 1.00 18.13 63 GLY B N 1
ATOM 1367 C CA . GLY B 1 71 ? 25.228 20.436 -19.387 1.00 18.10 63 GLY B CA 1
ATOM 1368 C C . GLY B 1 71 ? 24.060 20.700 -18.466 1.00 19.78 63 GLY B C 1
ATOM 1369 O O . GLY B 1 71 ? 24.035 21.744 -17.804 1.00 22.73 63 GLY B O 1
ATOM 1370 N N . LYS B 1 72 ? 23.086 19.799 -18.412 1.00 20.52 64 LYS B N 1
ATOM 1371 C CA . LYS B 1 72 ? 21.886 20.037 -17.627 1.00 22.82 64 LYS B CA 1
ATOM 1372 C C . LYS B 1 72 ? 22.077 19.711 -16.152 1.00 24.65 64 LYS B C 1
ATOM 1373 O O . LYS B 1 72 ? 21.311 20.204 -15.315 1.00 28.22 64 LYS B O 1
ATOM 1379 N N . GLY B 1 73 ? 23.088 18.919 -15.813 1.00 20.45 65 GLY B N 1
ATOM 1380 C CA . GLY B 1 73 ? 23.271 18.465 -14.452 1.00 24.02 65 GLY B CA 1
ATOM 1381 C C . GLY B 1 73 ? 22.502 17.215 -14.101 1.00 23.34 65 GLY B C 1
ATOM 1382 O O . GLY B 1 73 ? 22.370 16.903 -12.910 1.00 29.59 65 GLY B O 1
ATOM 1383 N N . GLU B 1 74 ? 21.984 16.494 -15.086 1.00 18.19 66 GLU B N 1
ATOM 1384 C CA . GLU B 1 74 ? 21.241 15.272 -14.815 1.00 18.33 66 GLU B CA 1
ATOM 1385 C C . GLU B 1 74 ? 22.133 14.037 -14.784 1.00 19.39 66 GLU B C 1
ATOM 1386 O O . GLU B 1 74 ? 21.637 12.938 -14.505 1.00 22.58 66 GLU B O 1
ATOM 1392 N N . VAL B 1 75 ? 23.423 14.190 -15.076 1.00 14.98 67 VAL B N 1
ATOM 1393 C CA . VAL B 1 75 ? 24.431 13.163 -14.856 1.00 14.99 67 VAL B CA 1
ATOM 1394 C C . VAL B 1 75 ? 25.480 13.740 -13.912 1.00 14.06 67 VAL B C 1
ATOM 1395 O O . VAL B 1 75 ? 25.435 14.917 -13.543 1.00 15.19 67 VAL B O 1
ATOM 1399 N N . ILE B 1 76 ? 26.418 12.889 -13.495 1.00 11.87 68 ILE B N 1
ATOM 1400 C CA . ILE B 1 76 ? 27.429 13.355 -12.557 1.00 12.31 68 ILE B CA 1
ATOM 1401 C C . ILE B 1 76 ? 28.251 14.464 -13.208 1.00 11.80 68 ILE B C 1
ATOM 1402 O O . ILE B 1 76 ? 28.391 14.542 -14.440 1.00 11.63 68 ILE B O 1
ATOM 1407 N N . ARG B 1 77 ? 28.793 15.346 -12.366 1.00 13.81 69 ARG B N 1
ATOM 1408 C CA . ARG B 1 77 ? 29.479 16.522 -12.885 1.00 11.58 69 ARG B CA 1
ATOM 1409 C C . ARG B 1 77 ? 30.673 16.146 -13.752 1.00 12.52 69 ARG B C 1
ATOM 1410 O O . ARG B 1 77 ? 30.979 16.839 -14.728 1.00 12.93 69 ARG B O 1
ATOM 1418 N N . GLY B 1 78 ? 31.381 15.064 -13.402 1.00 11.68 70 GLY B N 1
ATOM 1419 C CA . GLY B 1 78 ? 32.505 14.644 -14.227 1.00 12.59 70 GLY B CA 1
ATOM 1420 C C . GLY B 1 78 ? 32.090 14.264 -15.634 1.00 11.94 70 GLY B C 1
ATOM 1421 O O . GLY B 1 78 ? 32.876 14.398 -16.571 1.00 13.64 70 GLY B O 1
ATOM 1422 N N . TRP B 1 79 ? 30.860 13.783 -15.801 1.00 11.45 71 TRP B N 1
ATOM 1423 C CA . TRP B 1 79 ? 30.362 13.511 -17.145 1.00 11.58 71 TRP B CA 1
ATOM 1424 C C . TRP B 1 79 ? 29.989 14.794 -17.882 1.00 14.77 71 TRP B C 1
ATOM 1425 O O . TRP B 1 79 ? 30.325 14.953 -19.060 1.00 13.83 71 TRP B O 1
ATOM 1436 N N . ASP B 1 80 ? 29.278 15.723 -17.226 1.00 12.29 72 ASP B N 1
ATOM 1437 C CA . ASP B 1 80 ? 28.919 16.939 -17.948 1.00 14.00 72 ASP B CA 1
ATOM 1438 C C . ASP B 1 80 ? 30.165 17.690 -18.389 1.00 13.96 72 ASP B C 1
ATOM 1439 O O . ASP B 1 80 ? 30.238 18.172 -19.530 1.00 16.71 72 ASP B O 1
ATOM 1444 N N . LEU B 1 81 ? 31.164 17.785 -17.510 1.00 13.85 73 LEU B N 1
ATOM 1445 C CA . LEU B 1 81 ? 32.386 18.496 -17.884 1.00 14.49 73 LEU B CA 1
ATOM 1446 C C . LEU B 1 81 ? 33.254 17.654 -18.805 1.00 15.83 73 LEU B C 1
ATOM 1447 O O . LEU B 1 81 ? 33.837 18.176 -19.772 1.00 17.78 73 LEU B O 1
ATOM 1452 N N . GLY B 1 82 ? 33.316 16.349 -18.540 1.00 12.89 74 GLY B N 1
ATOM 1453 C CA . GLY B 1 82 ? 34.181 15.481 -19.323 1.00 14.73 74 GLY B CA 1
ATOM 1454 C C . GLY B 1 82 ? 33.688 15.279 -20.745 1.00 14.40 74 GLY B C 1
ATOM 1455 O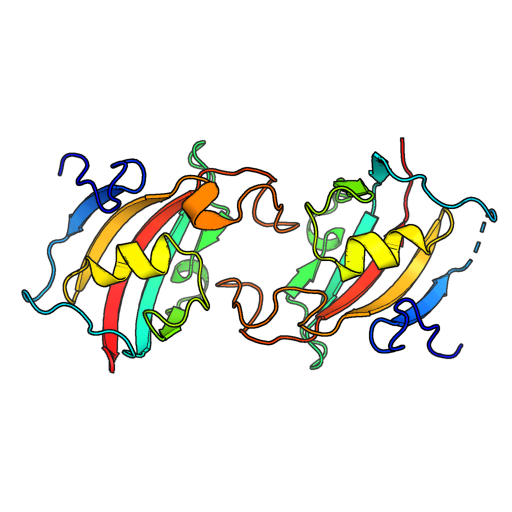 O . GLY B 1 82 ? 34.467 15.357 -21.699 1.00 16.77 74 GLY B O 1
ATOM 1456 N N . VAL B 1 83 ? 32.391 15.001 -20.914 1.00 15.21 75 VAL B N 1
ATOM 1457 C CA . VAL B 1 83 ? 31.895 14.805 -22.272 1.00 16.73 75 VAL B CA 1
ATOM 1458 C C . VAL B 1 83 ? 31.955 16.105 -23.080 1.00 16.84 75 VAL B C 1
ATOM 1459 O O . VAL B 1 83 ? 32.217 16.075 -24.289 1.00 18.63 75 VAL B O 1
ATOM 1463 N N . LYS B 1 84 ? 31.750 17.264 -22.436 1.00 14.83 76 LYS B N 1
ATOM 1464 C CA . LYS B 1 84 ? 31.861 18.533 -23.149 1.00 18.48 76 LYS B CA 1
ATOM 1465 C C . LYS B 1 84 ? 33.257 18.720 -23.727 1.00 20.05 76 LYS B C 1
ATOM 1466 O O . LYS B 1 84 ? 33.410 19.325 -24.800 1.00 22.59 76 LYS B O 1
ATOM 1472 N N . SER B 1 85 ? 34.279 18.165 -23.057 1.00 18.51 77 SER B N 1
ATOM 1473 C CA . SER B 1 85 ? 35.658 18.260 -23.521 1.00 20.62 77 SER B CA 1
ATOM 1474 C C . SER B 1 85 ? 35.950 17.375 -24.721 1.00 20.63 77 SER B C 1
ATOM 1475 O O . SER B 1 85 ? 37.023 17.512 -25.314 1.00 24.80 77 SER B O 1
ATOM 1478 N N . MET B 1 86 ? 35.040 16.478 -25.090 1.00 20.26 78 MET B N 1
ATOM 1479 C CA . MET B 1 86 ? 35.325 15.477 -26.108 1.00 20.52 78 MET B CA 1
ATOM 1480 C C . MET B 1 86 ? 34.985 15.966 -27.510 1.00 23.80 78 MET B C 1
ATOM 1481 O O . MET B 1 86 ? 34.072 16.773 -27.712 1.00 27.49 78 MET B O 1
ATOM 1486 N N . LYS B 1 87 ? 35.738 15.463 -28.481 1.00 24.44 79 LYS B N 1
ATOM 1487 C CA . LYS B 1 87 ? 35.427 15.654 -29.888 1.00 25.54 79 LYS B CA 1
ATOM 1488 C C . LYS B 1 87 ? 34.565 14.495 -30.382 1.00 28.65 79 LYS B C 1
ATOM 1489 O O . LYS B 1 87 ? 34.504 13.428 -29.764 1.00 28.04 79 LYS B O 1
ATOM 1491 N N . LYS B 1 88 ? 33.885 14.720 -31.506 1.00 33.22 80 LYS B N 1
ATOM 1492 C CA . LYS B 1 88 ? 33.020 13.686 -32.064 1.00 32.86 80 LYS B CA 1
ATOM 1493 C C . LYS B 1 88 ? 33.825 12.427 -32.360 1.00 33.07 80 LYS B C 1
ATOM 1494 O O . LYS B 1 88 ? 34.889 12.486 -32.985 1.00 35.56 80 LYS B O 1
ATOM 1496 N N . GLY B 1 89 ? 33.324 11.286 -31.892 1.00 29.40 81 GLY B N 1
ATOM 1497 C CA . GLY B 1 89 ? 34.004 10.023 -32.096 1.00 32.07 81 GLY B CA 1
ATOM 1498 C C . GLY B 1 89 ? 35.193 9.767 -31.193 1.00 29.60 81 GLY B C 1
ATOM 1499 O O . GLY B 1 89 ? 35.847 8.728 -31.342 1.00 32.10 81 GLY B O 1
ATOM 1500 N N . GLU B 1 90 ? 35.496 10.673 -30.266 1.00 27.71 82 GLU B N 1
ATOM 1501 C CA . GLU B 1 90 ? 36.581 10.449 -29.323 1.00 27.70 82 GLU B CA 1
ATOM 1502 C C . GLU B 1 90 ? 36.213 9.341 -28.341 1.00 27.72 82 GLU B C 1
ATOM 1503 O O . GLU B 1 90 ? 35.052 9.195 -27.943 1.00 27.10 82 GLU B O 1
ATOM 1509 N N . LYS B 1 91 ? 37.209 8.543 -27.962 1.00 24.09 83 LYS B N 1
ATOM 1510 C CA . LYS B 1 91 ? 37.081 7.595 -26.861 1.00 24.93 83 LYS B CA 1
ATOM 1511 C C . LYS B 1 91 ? 38.161 7.932 -25.845 1.00 26.45 83 LYS B C 1
ATOM 1512 O O . LYS B 1 91 ? 39.346 7.981 -26.193 1.00 27.11 83 LYS B O 1
ATOM 1518 N N . SER B 1 92 ? 37.755 8.185 -24.601 1.00 20.92 84 SER B N 1
ATOM 1519 C CA . SER B 1 92 ? 38.701 8.609 -23.580 1.00 20.11 84 SER B CA 1
ATOM 1520 C C . SER B 1 92 ? 38.435 7.891 -22.265 1.00 21.35 84 SER B C 1
ATOM 1521 O O . SER B 1 92 ? 37.360 7.329 -22.031 1.00 19.24 84 SER B O 1
ATOM 1524 N N . TYR B 1 93 ? 39.441 7.945 -21.397 1.00 20.29 85 TYR B N 1
ATOM 1525 C CA . TYR B 1 93 ? 39.434 7.288 -20.097 1.00 18.68 85 TYR B CA 1
ATOM 1526 C C . TYR B 1 93 ? 39.513 8.371 -19.033 1.00 16.10 85 TYR B C 1
ATOM 1527 O O . TYR B 1 93 ? 40.471 9.153 -19.015 1.00 21.24 85 TYR B O 1
ATOM 1536 N N . PHE B 1 94 ? 38.506 8.425 -18.162 1.00 14.35 86 PHE B N 1
ATOM 1537 C CA . PHE B 1 94 ? 38.333 9.507 -17.203 1.00 13.97 86 PHE B CA 1
ATOM 1538 C C . PHE B 1 94 ? 38.574 9.003 -15.792 1.00 15.35 86 PHE B C 1
ATOM 1539 O O . PHE B 1 94 ? 38.088 7.933 -15.413 1.00 15.39 86 PHE B O 1
ATOM 1547 N N . GLU B 1 95 ? 39.316 9.783 -15.007 1.00 13.75 87 GLU B N 1
ATOM 1548 C CA . GLU B 1 95 ? 39.350 9.600 -13.565 1.00 13.61 87 GLU B CA 1
ATOM 1549 C C . GLU B 1 95 ? 38.470 10.668 -12.930 1.00 15.09 87 GLU B C 1
ATOM 1550 O O . GLU B 1 95 ? 38.735 11.868 -13.085 1.00 14.41 87 GLU B O 1
ATOM 1556 N N . ILE B 1 96 ? 37.431 10.238 -12.230 1.00 13.28 88 ILE B N 1
ATOM 1557 C CA . ILE B 1 96 ? 36.412 11.132 -11.697 1.00 12.42 88 ILE B CA 1
ATOM 1558 C C . ILE B 1 96 ? 36.411 11.019 -10.178 1.00 13.26 88 ILE B C 1
ATOM 1559 O O . ILE B 1 96 ? 35.855 10.074 -9.611 1.00 14.63 88 ILE B O 1
ATOM 1564 N N . PRO B 1 97 ? 37.016 11.984 -9.486 1.00 14.93 89 PRO B N 1
ATOM 1565 C CA . PRO B 1 97 ? 36.972 11.994 -8.021 1.00 18.39 89 PRO B CA 1
ATOM 1566 C C . PRO B 1 97 ? 35.544 12.044 -7.507 1.00 15.38 89 PRO B C 1
ATOM 1567 O O . PRO B 1 97 ? 34.615 12.477 -8.196 1.00 14.63 89 PRO B O 1
ATOM 1571 N N . SER B 1 98 ? 35.377 11.611 -6.258 1.00 15.28 90 SER B N 1
ATOM 1572 C CA . SER B 1 98 ? 34.033 11.482 -5.713 1.00 14.67 90 SER B CA 1
ATOM 1573 C C . SER B 1 98 ? 33.283 12.810 -5.712 1.00 16.02 90 SER B C 1
ATOM 1574 O O . SER B 1 98 ? 32.058 12.823 -5.895 1.00 15.77 90 SER B O 1
ATOM 1577 N N . ASP B 1 99 ? 33.984 13.933 -5.563 1.00 16.72 91 ASP B N 1
ATOM 1578 C CA . ASP B 1 99 ? 33.275 15.207 -5.529 1.00 18.54 91 ASP B CA 1
ATOM 1579 C C . ASP B 1 99 ? 32.829 15.649 -6.917 1.00 18.81 91 ASP B C 1
ATOM 1580 O O . ASP B 1 99 ? 32.085 16.627 -7.026 1.00 21.63 91 ASP B O 1
ATOM 1585 N N . TYR B 1 100 ? 33.248 14.943 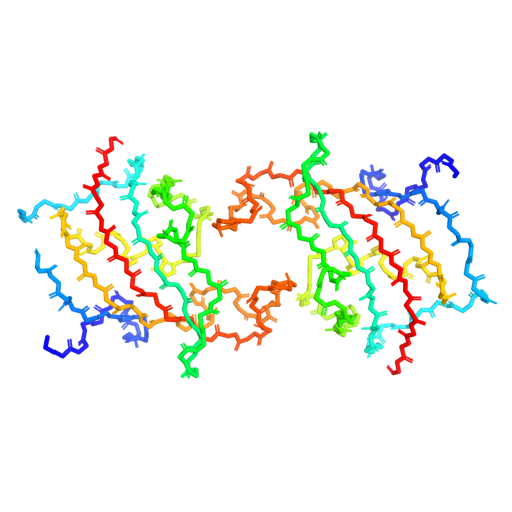-7.970 1.00 16.40 92 TYR B N 1
ATOM 1586 C CA . TYR B 1 100 ? 32.673 15.115 -9.304 1.00 14.77 92 TYR B CA 1
ATOM 1587 C C . TYR B 1 100 ? 31.751 13.960 -9.668 1.00 13.94 92 TYR B C 1
ATOM 1588 O O . TYR B 1 100 ? 31.332 13.844 -10.824 1.00 13.77 92 TYR B O 1
ATOM 1597 N N . ALA B 1 101 ? 31.436 13.096 -8.704 1.00 13.23 93 ALA B N 1
ATOM 1598 C CA . ALA B 1 101 ? 30.591 11.931 -8.952 1.00 13.26 93 ALA B CA 1
ATOM 1599 C C . ALA B 1 101 ? 29.472 11.923 -7.917 1.00 12.94 93 ALA B C 1
ATOM 1600 O O . ALA B 1 101 ? 28.655 12.855 -7.889 1.00 17.10 93 ALA B O 1
ATOM 1602 N N . TYR B 1 102 ? 29.422 10.914 -7.048 1.00 14.17 94 TYR B N 1
ATOM 1603 C CA . TYR B 1 102 ? 28.331 10.811 -6.092 1.00 14.77 94 TYR B CA 1
ATOM 1604 C C . TYR B 1 102 ? 28.722 11.240 -4.686 1.00 17.03 94 TYR B C 1
ATOM 1605 O O . TYR B 1 102 ? 27.916 11.092 -3.762 1.00 16.78 94 TYR B O 1
ATOM 1614 N N . GLY B 1 103 ? 29.917 11.798 -4.512 1.00 16.92 95 GLY B N 1
ATOM 1615 C CA . GLY B 1 103 ? 30.292 12.370 -3.229 1.00 17.63 95 GLY B CA 1
ATOM 1616 C C . GLY B 1 103 ? 30.359 11.323 -2.138 1.00 18.26 95 GLY B C 1
ATOM 1617 O O . GLY B 1 103 ? 30.879 10.219 -2.327 1.00 20.50 95 GLY B O 1
ATOM 1618 N N . ASN B 1 104 ? 29.817 11.663 -0.975 1.00 20.21 96 ASN B N 1
ATOM 1619 C CA . ASN B 1 104 ? 29.828 10.726 0.134 1.00 21.41 96 ASN B CA 1
ATOM 1620 C C . ASN B 1 104 ? 28.684 9.724 0.079 1.00 20.72 96 ASN B C 1
ATOM 1621 O O . ASN B 1 104 ? 28.562 8.911 1.003 1.00 25.57 96 ASN B O 1
ATOM 1626 N N . ASN B 1 105 ? 27.868 9.759 -0.974 1.00 19.59 97 ASN B N 1
ATOM 1627 C CA . ASN B 1 105 ? 26.726 8.861 -1.110 1.00 20.99 97 ASN B CA 1
ATOM 1628 C C . ASN B 1 105 ? 27.150 7.509 -1.669 1.00 18.69 97 ASN B C 1
ATOM 1629 O O . ASN B 1 105 ? 28.047 7.416 -2.504 1.00 18.50 97 ASN B O 1
ATOM 1634 N N . ALA B 1 106 ? 26.496 6.455 -1.202 1.00 17.35 98 ALA B N 1
ATOM 1635 C CA . ALA B 1 106 ? 26.519 5.186 -1.907 1.00 15.57 98 ALA B CA 1
ATOM 1636 C C . ALA B 1 106 ? 25.350 5.159 -2.876 1.00 15.15 98 ALA B C 1
ATOM 1637 O O . ALA B 1 106 ? 24.315 5.789 -2.632 1.00 19.04 98 ALA B O 1
ATOM 1639 N N . ILE B 1 107 ? 25.527 4.453 -3.987 1.00 14.08 99 ILE B N 1
ATOM 1640 C CA . ILE B 1 107 ? 24.408 4.039 -4.822 1.00 16.56 99 ILE B CA 1
ATOM 1641 C C . ILE B 1 107 ? 24.219 2.547 -4.564 1.00 18.23 99 ILE B C 1
ATOM 1642 O O . ILE B 1 107 ? 25.050 1.746 -5.011 1.00 18.32 99 ILE B O 1
ATOM 1647 N N . PRO B 1 108 ? 23.204 2.137 -3.807 1.00 15.70 100 PRO B N 1
ATOM 1648 C CA . PRO B 1 108 ? 23.110 0.724 -3.409 1.00 17.15 100 PRO B CA 1
ATOM 1649 C C . PRO B 1 108 ? 23.149 -0.208 -4.614 1.00 23.45 100 PRO B C 1
ATOM 1650 O O . PRO B 1 108 ? 22.531 0.050 -5.648 1.00 24.01 100 PRO B O 1
ATOM 1654 N N . GLY B 1 109 ? 23.931 -1.282 -4.486 1.00 26.08 101 GLY B N 1
ATOM 1655 C CA . GLY B 1 109 ? 24.090 -2.252 -5.551 1.00 32.86 101 GLY B CA 1
ATOM 1656 C C . GLY B 1 109 ? 24.963 -1.814 -6.706 1.00 28.87 101 GLY B C 1
ATOM 1657 O O . GLY B 1 109 ? 25.159 -2.597 -7.644 1.00 38.40 101 GLY B O 1
ATOM 1658 N N . LEU B 1 110 ? 25.495 -0.598 -6.676 1.00 23.66 102 LEU B N 1
ATOM 1659 C CA . LEU B 1 110 ? 26.241 -0.083 -7.815 1.00 22.29 102 LEU B CA 1
ATOM 1660 C C . LEU B 1 110 ? 27.587 0.485 -7.376 1.00 21.42 102 LEU B C 1
ATOM 1661 O O . LEU B 1 110 ? 28.636 0.037 -7.848 1.00 25.50 102 LEU B O 1
ATOM 1666 N N . ILE B 1 111 ? 27.569 1.462 -6.474 1.00 18.71 103 ILE B N 1
ATOM 1667 C CA . ILE B 1 111 ? 28.765 2.226 -6.118 1.00 20.73 103 ILE B CA 1
ATOM 1668 C C . ILE B 1 111 ? 28.877 2.387 -4.604 1.00 17.99 103 ILE B C 1
ATOM 1669 O O . ILE B 1 111 ? 27.938 2.883 -3.961 1.00 19.56 103 ILE B O 1
ATOM 1674 N N . PRO B 1 112 ? 30.001 2.003 -3.997 1.00 16.13 104 PRO B N 1
ATOM 1675 C CA . PRO B 1 112 ? 30.196 2.245 -2.564 1.00 20.15 104 PRO B CA 1
ATOM 1676 C C . PRO B 1 112 ? 30.321 3.727 -2.254 1.00 16.20 104 PRO B C 1
ATOM 1677 O O . PRO B 1 112 ? 30.678 4.551 -3.101 1.00 17.26 104 PRO B O 1
ATOM 1681 N N . ALA B 1 113 ? 30.042 4.063 -0.999 1.00 18.15 105 ALA B N 1
ATOM 1682 C CA . ALA B 1 113 ? 30.177 5.446 -0.567 1.00 17.82 105 ALA B CA 1
ATOM 1683 C C . ALA B 1 113 ? 31.593 5.959 -0.802 1.00 21.85 105 ALA B C 1
ATOM 1684 O O . ALA B 1 113 ? 32.580 5.238 -0.612 1.00 23.11 105 ALA B O 1
ATOM 1686 N N . ASN B 1 114 ? 31.685 7.218 -1.232 1.00 19.01 106 ASN B N 1
ATOM 1687 C CA . ASN B 1 114 ? 32.955 7.934 -1.345 1.00 16.10 106 ASN B CA 1
ATOM 1688 C C . ASN B 1 114 ? 33.873 7.299 -2.392 1.00 18.39 106 ASN B C 1
ATOM 1689 O O . ASN B 1 114 ? 35.064 7.088 -2.163 1.00 22.46 106 ASN B O 1
ATOM 1694 N N . SER B 1 115 ? 33.324 7.029 -3.574 1.00 15.99 107 SER B N 1
ATOM 1695 C CA . SER B 1 115 ? 34.064 6.341 -4.625 1.00 14.23 107 SER B CA 1
ATOM 1696 C C . SER B 1 115 ? 34.587 7.302 -5.679 1.00 13.95 107 SER B C 1
ATOM 1697 O O . SER B 1 115 ? 33.810 8.056 -6.275 1.00 15.30 107 SER B O 1
ATOM 1700 N N . THR B 1 116 ? 35.887 7.224 -5.944 1.00 16.46 108 THR B N 1
ATOM 1701 C CA . THR B 1 116 ? 36.417 7.661 -7.228 1.00 12.26 108 THR B CA 1
ATOM 1702 C C . THR B 1 116 ? 35.922 6.705 -8.301 1.00 12.09 108 THR B C 1
ATOM 1703 O O . THR B 1 116 ? 35.918 5.483 -8.102 1.00 15.19 108 THR B O 1
ATOM 1707 N N . LEU B 1 117 ? 35.506 7.253 -9.440 1.00 12.23 109 LEU B N 1
ATOM 1708 C CA . LEU B 1 117 ? 34.964 6.443 -10.525 1.00 11.49 109 LEU B CA 1
ATOM 1709 C C . LEU B 1 117 ? 35.846 6.586 -11.754 1.00 14.38 109 LEU B C 1
ATOM 1710 O O . LEU B 1 117 ? 36.214 7.704 -12.132 1.00 14.66 109 LEU B O 1
ATOM 1715 N N . MET B 1 118 ? 36.172 5.459 -12.382 1.00 12.13 110 MET B N 1
ATOM 1716 C CA . MET B 1 118 ? 36.880 5.460 -13.653 1.00 12.12 110 MET B CA 1
ATOM 1717 C C . MET B 1 118 ? 35.879 5.147 -14.757 1.00 12.39 110 MET B C 1
ATOM 1718 O O . MET B 1 118 ? 35.071 4.223 -14.622 1.00 13.59 110 MET B O 1
ATOM 1723 N N . PHE B 1 119 ? 35.935 5.898 -15.852 1.00 12.43 111 PHE B N 1
ATOM 1724 C CA . PHE B 1 119 ? 35.052 5.631 -16.977 1.00 12.29 111 PHE B CA 1
ATOM 1725 C C . PHE B 1 119 ? 35.830 5.653 -18.277 1.00 12.68 111 PHE B C 1
ATOM 1726 O O . PHE B 1 119 ? 36.552 6.615 -18.552 1.00 16.91 111 PHE B O 1
ATOM 1734 N N . GLU B 1 120 ? 35.612 4.638 -19.105 1.00 14.49 112 GLU B N 1
ATOM 1735 C CA . GLU B 1 120 ? 35.875 4.739 -20.535 1.00 17.96 112 GLU B CA 1
ATOM 1736 C C . GLU B 1 120 ? 34.598 5.256 -21.176 1.00 18.69 112 GLU B C 1
ATOM 1737 O O . GLU B 1 120 ? 33.528 4.698 -20.933 1.00 19.45 112 GLU B O 1
ATOM 1743 N N . ILE B 1 121 ? 34.692 6.350 -21.934 1.00 17.64 113 ILE B N 1
ATOM 1744 C CA . ILE B 1 121 ? 33.532 6.945 -22.595 1.00 18.09 113 ILE B CA 1
ATOM 1745 C C . ILE B 1 121 ? 33.872 7.179 -24.057 1.00 17.54 113 ILE B C 1
ATOM 1746 O O . ILE B 1 121 ? 34.919 7.755 -24.372 1.00 21.40 113 ILE B O 1
ATOM 1751 N N . GLU B 1 122 ? 32.988 6.745 -24.947 1.00 18.85 114 GLU B N 1
ATOM 1752 C CA . GLU B 1 122 ? 33.084 7.071 -26.364 1.00 20.18 114 GLU B CA 1
ATOM 1753 C C . GLU B 1 122 ? 31.907 7.962 -26.740 1.00 24.35 114 GLU B C 1
ATOM 1754 O O . GLU B 1 122 ? 30.753 7.600 -26.498 1.00 21.65 114 GLU B O 1
ATOM 1760 N N . LEU B 1 123 ? 32.192 9.128 -27.319 1.00 22.18 115 LEU B N 1
ATOM 1761 C CA . LEU B 1 123 ? 31.127 10.020 -27.772 1.00 25.36 115 LEU B CA 1
ATOM 1762 C C . LEU B 1 123 ? 30.684 9.573 -29.163 1.00 25.63 115 LEU B C 1
ATOM 1763 O O . LEU B 1 123 ? 31.429 9.716 -30.139 1.00 27.95 115 LEU B O 1
ATOM 1768 N N . LEU B 1 124 ? 29.474 9.019 -29.261 1.00 23.49 116 LEU B N 1
ATOM 1769 C CA . LEU B 1 124 ? 29.027 8.434 -30.525 1.00 25.08 116 LEU B CA 1
ATOM 1770 C C . LEU B 1 124 ? 28.457 9.483 -31.471 1.00 32.73 116 LEU B C 1
ATOM 1771 O O . LEU B 1 124 ? 28.794 9.498 -32.660 1.00 36.61 116 LEU B O 1
ATOM 1776 N N . SER B 1 125 ? 27.582 10.346 -30.972 1.00 26.10 117 SER B N 1
ATOM 1777 C CA . SER B 1 125 ? 26.921 11.359 -31.788 1.00 29.23 117 SER B CA 1
ATOM 1778 C C . SER B 1 125 ? 26.129 12.262 -30.853 1.00 26.59 117 SER B C 1
ATOM 1779 O O . SER B 1 125 ? 26.072 12.042 -29.639 1.00 28.66 117 SER B O 1
ATOM 1782 N N . TRP B 1 126 ? 25.522 13.292 -31.430 1.00 30.07 118 TRP B N 1
ATOM 1783 C CA . TRP B 1 126 ? 24.621 14.133 -30.668 1.00 27.38 118 TRP B CA 1
ATOM 1784 C C . TRP B 1 126 ? 23.605 14.750 -31.615 1.00 28.75 118 TRP B C 1
ATOM 1785 O O . TRP B 1 126 ? 23.784 14.767 -32.837 1.00 30.81 118 TRP B O 1
ATOM 1796 N N . LYS B 1 127 ? 22.523 15.240 -31.029 1.00 30.77 119 LYS B N 1
ATOM 1797 C CA . LYS B 1 127 ? 21.509 15.957 -31.782 1.00 33.07 119 LYS B CA 1
ATOM 1798 C C . LYS B 1 127 ? 21.079 17.193 -31.007 1.00 37.37 119 LYS B C 1
ATOM 1799 O O . LYS B 1 127 ? 21.037 17.178 -29.775 1.00 35.09 119 LYS B O 1
#

Sequence (232 aa):
TDWIPISQDQRRLKKKIITAGSSDEQPPIIGSSKVSVHYTGTLTSGKKFDSSLDRGQPFVFTLGKGEVIRRGWDLGVKSMKKGEKSYFEIPSDYAYGNNAIPGLIPANSTLMFEIELLSWKTDDWIPIISQDQRLKKKIITASDEQPPIGSKVSSVHYTGTLTSGKKFDSSLDRGQPFVFTLGKGEVIRGWDLGVKSMKKGEKSYFEIPSDYAYGNNAIPGLIPANSTLMFEIELLSWK

InterPro domains:
  IPR001179 FKBP-type peptidyl-prolyl cis-trans isomerase domain [PF00254] (26-116)
  IPR001179 FKBP-type peptidyl-prolyl cis-trans isomerase domain [PS50059] (31-119)
  IPR046357 Peptidyl-prolyl cis-trans isomerase domain superfamily [G3DSA:3.10.50.40] (1-119)
  IPR050689 FKBP-type Peptidyl-prolyl cis-trans Isomerase [PTHR10516] (12-119)

Organism: Naegleria fowleri (NCBI:txid5763)

Foldseek 3Di:
DPWAAQDPVSQKTKDWDDAAPDQDFDDQQWFWWKWKWKDFPVRHTQDTVVVVPGTDTDGAPPCPAFQSCNRVSRPGDAFIWMKIWAFCNRHVAQDADPSGGHGRTTMIMTMTGHDID/DDWAAQDPVSQKTKDWPAAPPDFDDQQWWWWKWKWKDFPVRHTQDTVVVVVGTDIDGAPPCPAFQSCNRVSRPGDAFIWMKIWAFCNSHVAQDADPSGGHGRTTMIMTMTTHDID